Protein AF-A0A7S4PBL2-F1 (afdb_monomer_lite)

Structure (mmCIF, N/CA/C/O backbone):
data_AF-A0A7S4PBL2-F1
#
_entry.id   AF-A0A7S4PBL2-F1
#
loop_
_atom_site.group_PDB
_atom_site.id
_atom_site.type_symbol
_atom_site.label_atom_id
_atom_site.label_alt_id
_atom_site.label_comp_id
_atom_site.label_asym_id
_atom_site.label_entity_id
_atom_site.label_seq_id
_atom_site.pdbx_PDB_ins_code
_atom_site.Cartn_x
_atom_site.Cartn_y
_atom_site.Cartn_z
_atom_site.occupancy
_atom_site.B_iso_or_equiv
_atom_site.auth_seq_id
_atom_site.auth_comp_id
_atom_site.auth_asym_id
_atom_site.auth_atom_id
_atom_site.pdbx_PDB_model_num
ATOM 1 N N . MET A 1 1 ? -11.201 -4.103 19.635 1.00 91.50 1 MET A N 1
ATOM 2 C CA . MET A 1 1 ? -10.540 -4.250 18.323 1.00 91.50 1 MET A CA 1
ATOM 3 C C . MET A 1 1 ? -9.915 -2.928 17.928 1.00 91.50 1 MET A C 1
ATOM 5 O O . MET A 1 1 ? -10.561 -1.895 18.079 1.00 91.50 1 MET A O 1
ATOM 9 N N . HIS A 1 2 ? -8.677 -2.957 17.458 1.00 95.69 2 HIS A N 1
ATOM 10 C CA . HIS A 1 2 ? -7.890 -1.792 17.082 1.00 95.69 2 HIS A CA 1
ATOM 11 C C . HIS A 1 2 ? -7.686 -1.761 15.568 1.00 95.69 2 HIS A C 1
ATOM 13 O O . HIS A 1 2 ? -7.188 -2.716 14.976 1.00 95.69 2 HIS A O 1
ATOM 19 N N . VAL A 1 3 ? -8.065 -0.655 14.937 1.00 97.06 3 VAL A N 1
ATOM 20 C CA . VAL A 1 3 ? -8.020 -0.491 13.482 1.00 97.06 3 VAL A CA 1
ATOM 21 C C . VAL A 1 3 ? -7.148 0.709 13.149 1.00 97.06 3 VAL A C 1
ATOM 23 O O . VAL A 1 3 ? -7.382 1.796 13.673 1.00 97.06 3 VAL A O 1
ATOM 26 N N . LEU A 1 4 ? -6.161 0.535 12.274 1.00 98.06 4 LEU A N 1
ATOM 27 C CA . LEU A 1 4 ? -5.393 1.636 11.700 1.00 98.06 4 LEU A CA 1
ATOM 28 C C . LEU A 1 4 ? -5.892 1.922 10.283 1.00 98.06 4 LEU A C 1
ATOM 30 O O . LEU A 1 4 ? -5.800 1.072 9.398 1.00 98.06 4 LEU A O 1
ATOM 34 N N . VAL A 1 5 ? -6.400 3.134 10.069 1.00 98.06 5 VAL A N 1
ATOM 35 C CA . VAL A 1 5 ? -6.784 3.651 8.754 1.00 98.06 5 VAL A CA 1
ATOM 36 C C . VAL A 1 5 ? -5.668 4.557 8.236 1.00 98.06 5 VAL A C 1
ATOM 38 O O . VAL A 1 5 ? -5.323 5.569 8.843 1.00 98.06 5 VAL A O 1
ATOM 41 N N . ILE A 1 6 ? -5.090 4.180 7.105 1.00 96.88 6 ILE A N 1
ATOM 42 C CA . ILE A 1 6 ? -3.971 4.855 6.460 1.00 96.88 6 ILE A CA 1
ATOM 43 C C . ILE A 1 6 ? -4.517 5.694 5.303 1.00 96.88 6 ILE A C 1
ATOM 45 O O . ILE A 1 6 ? -5.118 5.181 4.358 1.00 96.88 6 ILE A O 1
ATOM 49 N N . ASP A 1 7 ? -4.301 6.998 5.394 1.00 95.81 7 ASP A N 1
ATOM 50 C CA . ASP A 1 7 ? -4.730 8.007 4.438 1.00 95.81 7 ASP A CA 1
ATOM 51 C C . ASP A 1 7 ? -3.672 8.210 3.349 1.00 95.81 7 ASP A C 1
ATOM 53 O O . ASP A 1 7 ? -2.632 8.843 3.559 1.00 95.81 7 ASP A O 1
ATOM 57 N N . GLY A 1 8 ? -3.959 7.668 2.170 1.00 94.12 8 GLY A N 1
ATOM 58 C CA . GLY A 1 8 ? -3.166 7.831 0.961 1.00 94.12 8 GLY A CA 1
ATOM 59 C C . GLY A 1 8 ? -3.753 8.820 -0.046 1.00 94.12 8 GLY A C 1
ATOM 60 O O . GLY A 1 8 ? -3.415 8.746 -1.228 1.00 94.12 8 GLY A O 1
ATOM 61 N N . PHE A 1 9 ? -4.666 9.703 0.369 1.00 94.12 9 PHE A N 1
ATOM 62 C CA . PHE A 1 9 ? -5.306 10.675 -0.520 1.00 94.12 9 PHE A CA 1
ATOM 63 C C . PHE A 1 9 ? -4.548 12.016 -0.554 1.00 94.12 9 PHE A C 1
ATOM 65 O O . PHE A 1 9 ? -3.874 12.384 0.408 1.00 94.12 9 PHE A O 1
ATOM 72 N N . GLY A 1 10 ? -4.670 12.794 -1.629 1.00 92.88 10 GLY A N 1
ATOM 73 C CA . GLY A 1 10 ? -4.129 14.163 -1.705 1.00 92.88 10 GLY A CA 1
ATOM 74 C C . GLY A 1 10 ? -4.840 15.173 -0.786 1.00 92.88 10 GLY A C 1
ATOM 75 O O . GLY A 1 10 ? -5.798 14.827 -0.092 1.00 92.88 10 GLY A O 1
ATOM 76 N N . ASP A 1 11 ? -4.408 16.436 -0.816 1.00 94.19 11 ASP A N 1
ATOM 77 C CA . ASP A 1 11 ? -4.963 17.515 0.029 1.00 94.19 11 ASP A CA 1
ATOM 78 C C . ASP A 1 11 ? -6.133 18.275 -0.616 1.00 94.19 11 ASP A C 1
ATOM 80 O O . ASP A 1 11 ? -6.733 19.151 0.003 1.00 94.19 11 ASP A O 1
ATOM 84 N N . SER A 1 12 ? -6.493 17.937 -1.860 1.00 96.50 12 SER A N 1
ATOM 85 C CA . SER A 1 12 ? -7.616 18.579 -2.547 1.00 96.50 12 SER A CA 1
ATOM 86 C C . SER A 1 12 ? -8.944 18.342 -1.804 1.00 96.50 12 SER A C 1
ATOM 88 O O . SER A 1 12 ? -9.116 17.283 -1.188 1.00 96.50 12 SER A O 1
ATOM 90 N N . PRO A 1 13 ? -9.933 19.256 -1.897 1.00 97.44 13 PRO A N 1
ATOM 91 C CA . PRO A 1 13 ? -11.245 19.054 -1.277 1.00 97.44 13 PRO A CA 1
ATOM 92 C C . PRO A 1 13 ? -11.912 17.734 -1.689 1.00 97.44 13 PRO A C 1
ATOM 94 O O . PRO A 1 13 ? -12.538 17.056 -0.872 1.00 97.44 13 PRO A O 1
ATOM 97 N N . GLU A 1 14 ? -11.737 17.329 -2.949 1.00 96.12 14 GLU A N 1
ATOM 98 C CA . GLU A 1 14 ? -12.236 16.050 -3.446 1.00 96.12 14 GLU A CA 1
ATOM 99 C C . GLU A 1 14 ? -11.532 14.863 -2.775 1.00 96.12 14 GLU A C 1
ATOM 101 O O . GLU A 1 14 ? -12.201 13.939 -2.307 1.00 96.12 14 GLU A O 1
ATOM 106 N N . SER A 1 15 ? -10.203 14.905 -2.683 1.00 95.06 15 SER A N 1
ATOM 107 C CA . SER A 1 15 ? -9.386 13.877 -2.034 1.00 95.06 15 SER A CA 1
ATOM 108 C C . SER A 1 15 ? -9.743 13.723 -0.552 1.00 95.06 15 SER A C 1
ATOM 110 O O . SER A 1 15 ? -9.948 12.605 -0.081 1.00 95.06 15 SER A O 1
ATOM 112 N N . ARG A 1 16 ? -9.917 14.835 0.176 1.00 96.94 16 ARG A N 1
ATOM 113 C CA . ARG A 1 16 ? -10.347 14.828 1.586 1.00 96.94 16 ARG A CA 1
ATOM 114 C C . ARG A 1 16 ? -11.743 14.231 1.759 1.00 96.94 16 ARG A C 1
ATOM 116 O O . ARG A 1 16 ? -11.952 13.405 2.646 1.00 96.94 16 ARG A O 1
ATOM 123 N N . ARG A 1 17 ? -12.687 14.569 0.871 1.00 97.75 17 ARG A N 1
ATOM 124 C CA . ARG A 1 17 ? -14.030 13.963 0.850 1.00 97.75 17 ARG A CA 1
ATOM 125 C C . ARG A 1 17 ? -13.964 12.453 0.614 1.00 97.75 17 ARG A C 1
ATOM 127 O O . ARG A 1 17 ? -14.666 11.696 1.282 1.00 97.75 17 ARG A O 1
ATOM 134 N N . ARG A 1 18 ? -13.132 11.999 -0.328 1.00 96.69 18 ARG A N 1
ATOM 135 C CA . ARG A 1 18 ? -12.954 10.567 -0.618 1.00 96.69 18 ARG A CA 1
ATOM 136 C C . ARG A 1 18 ? -12.338 9.819 0.562 1.00 96.69 18 ARG A C 1
ATOM 138 O O . ARG A 1 18 ? -12.840 8.749 0.896 1.00 96.69 18 ARG A O 1
ATOM 145 N N . PHE A 1 19 ? -11.345 10.405 1.232 1.00 97.19 19 PHE A N 1
ATOM 146 C CA . PHE A 1 19 ? -10.803 9.851 2.471 1.00 97.19 19 PHE A CA 1
ATOM 147 C C . PHE A 1 19 ? -11.887 9.707 3.546 1.00 97.19 19 PHE A C 1
ATOM 149 O O . PHE A 1 19 ? -12.038 8.630 4.117 1.00 97.19 19 PHE A O 1
ATOM 156 N N . GLN A 1 20 ? -12.703 10.742 3.771 1.00 98.06 20 GLN A N 1
ATOM 157 C CA . GLN A 1 20 ? -13.780 10.669 4.762 1.00 98.06 20 GLN A CA 1
ATOM 158 C C . GLN A 1 20 ? -14.805 9.576 4.426 1.00 98.06 20 GLN A C 1
ATOM 160 O O . GLN A 1 20 ? -15.257 8.855 5.315 1.00 98.06 20 GLN A O 1
ATOM 165 N N . ASN A 1 21 ? -15.147 9.409 3.146 1.00 97.56 21 ASN A N 1
ATOM 166 C CA . ASN A 1 21 ? -16.031 8.333 2.696 1.00 97.56 21 ASN A CA 1
ATOM 167 C C . ASN A 1 21 ? -15.428 6.947 2.958 1.00 97.56 21 ASN A C 1
ATOM 169 O O . ASN A 1 21 ? -16.133 6.052 3.429 1.00 97.56 21 ASN A O 1
ATOM 173 N N . PHE A 1 22 ? -14.135 6.772 2.676 1.00 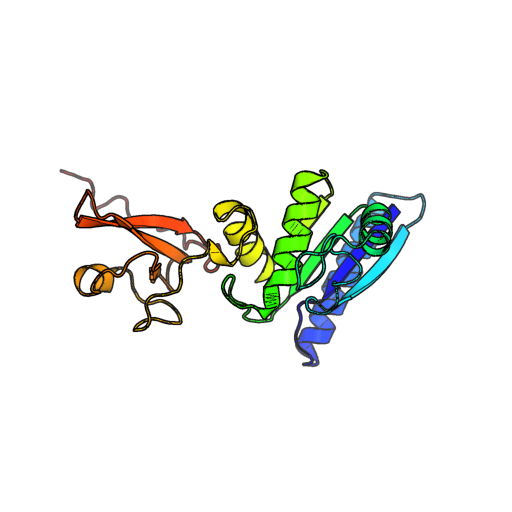97.56 22 PHE A N 1
ATOM 174 C CA . PHE A 1 22 ? -13.409 5.539 2.968 1.00 97.56 22 PHE A CA 1
ATOM 175 C C . PHE A 1 22 ? -13.395 5.248 4.473 1.00 97.56 22 PHE A C 1
ATOM 177 O O . PHE A 1 22 ? -13.855 4.187 4.893 1.00 97.56 22 PHE A O 1
ATOM 184 N N . TYR A 1 23 ? -12.977 6.220 5.285 1.00 97.94 23 TYR A N 1
ATOM 185 C CA . TYR A 1 23 ? -12.961 6.129 6.744 1.00 97.94 23 TYR A CA 1
ATOM 186 C C . TYR A 1 23 ? -14.335 5.733 7.304 1.00 97.94 23 TYR A C 1
ATOM 188 O O . TYR A 1 23 ? -14.456 4.737 8.016 1.00 97.94 23 TYR A O 1
ATOM 196 N N . ASN A 1 24 ? -15.398 6.439 6.906 1.00 97.75 24 ASN A N 1
ATOM 197 C CA . ASN A 1 24 ? -16.768 6.140 7.332 1.00 97.75 24 ASN A CA 1
ATOM 198 C C . ASN A 1 24 ? -17.224 4.736 6.906 1.00 97.75 24 ASN A C 1
ATOM 200 O O . ASN A 1 24 ? -17.955 4.077 7.644 1.00 97.75 24 ASN A O 1
ATOM 204 N N . SER A 1 25 ? -16.793 4.263 5.734 1.00 97.00 25 SER A N 1
ATOM 205 C CA . SER A 1 25 ? -17.113 2.915 5.253 1.00 97.00 25 SER A CA 1
ATOM 206 C C . SER A 1 25 ? -16.439 1.839 6.103 1.00 97.00 25 SER A C 1
ATOM 208 O O . SER A 1 25 ? -17.091 0.859 6.458 1.00 97.00 25 SER A O 1
ATOM 210 N N . VAL A 1 26 ? -15.173 2.045 6.487 1.00 96.06 26 VAL A N 1
ATOM 211 C CA . VAL A 1 26 ? -14.458 1.155 7.417 1.00 96.06 26 VAL A CA 1
ATOM 212 C C . VAL A 1 26 ? -15.173 1.117 8.767 1.00 96.06 26 VAL A C 1
ATOM 214 O O . VAL A 1 26 ? -15.465 0.033 9.269 1.00 96.06 26 VAL A O 1
ATOM 217 N N . LEU A 1 27 ? -15.527 2.280 9.331 1.00 95.19 27 LEU A N 1
ATOM 218 C CA . LEU A 1 27 ? -16.257 2.334 10.602 1.00 95.19 27 LEU A CA 1
ATOM 219 C C . LEU A 1 27 ? -17.574 1.563 10.532 1.00 95.19 27 LEU A C 1
ATOM 221 O O . LEU A 1 27 ? -17.822 0.710 11.381 1.00 95.19 27 LEU A O 1
ATOM 225 N N . LYS A 1 28 ? -18.370 1.823 9.489 1.00 94.94 28 LYS A N 1
ATOM 226 C CA . LYS A 1 28 ? -19.663 1.175 9.275 1.00 94.94 28 LYS A CA 1
ATOM 227 C C . LYS A 1 28 ? -19.525 -0.341 9.137 1.00 94.94 28 LYS A C 1
ATOM 229 O O . LYS A 1 28 ? -20.347 -1.069 9.681 1.00 94.94 28 LYS A O 1
ATOM 234 N N . ALA A 1 29 ? -18.500 -0.825 8.434 1.00 93.56 29 ALA A N 1
ATOM 235 C CA . ALA A 1 29 ? -18.256 -2.259 8.289 1.00 93.56 29 ALA A CA 1
ATOM 236 C C . ALA A 1 29 ? -18.012 -2.935 9.648 1.00 93.56 29 ALA A C 1
ATOM 238 O O . ALA A 1 29 ? -18.579 -3.997 9.916 1.00 93.56 29 ALA A O 1
ATOM 239 N N . PHE A 1 30 ? -17.233 -2.298 10.528 1.00 94.00 30 PHE A N 1
ATOM 240 C CA . PHE A 1 30 ? -17.020 -2.803 11.883 1.00 94.00 30 PHE A CA 1
ATOM 241 C C . PHE A 1 30 ? -18.248 -2.650 12.776 1.00 94.00 30 PHE A C 1
ATOM 243 O O . PHE A 1 30 ? -18.526 -3.566 13.532 1.00 94.00 30 PHE A O 1
ATOM 250 N N . ASP A 1 31 ? -19.021 -1.571 12.663 1.00 92.00 31 ASP A N 1
ATOM 251 C CA . ASP A 1 31 ? -20.265 -1.423 13.434 1.00 92.00 31 ASP A CA 1
ATOM 252 C C . ASP A 1 31 ? -21.300 -2.500 13.091 1.00 92.00 31 ASP A C 1
ATOM 254 O O . ASP A 1 31 ? -22.041 -2.952 13.960 1.00 92.00 31 ASP A O 1
ATOM 258 N N . LEU A 1 32 ? -21.323 -2.954 11.836 1.00 92.75 32 LEU A N 1
ATOM 259 C CA . LEU A 1 32 ? -22.187 -4.051 11.399 1.00 92.75 32 LEU A CA 1
ATOM 260 C C . LEU A 1 32 ? -21.675 -5.431 11.829 1.00 92.75 32 LEU A C 1
ATOM 262 O O . LEU A 1 32 ? -22.477 -6.335 12.045 1.00 92.75 32 LEU A O 1
ATOM 266 N N . SER A 1 33 ? -20.356 -5.605 11.918 1.00 90.75 33 SER A N 1
ATOM 267 C CA . SER A 1 33 ? -19.731 -6.924 12.103 1.00 90.75 33 SER A CA 1
ATOM 268 C C . SER A 1 33 ? -19.226 -7.172 13.529 1.00 90.75 33 SER A C 1
ATOM 270 O O . SER A 1 33 ? -18.935 -8.313 13.880 1.00 90.75 33 SER A O 1
ATOM 272 N N . TRP A 1 34 ? -19.077 -6.125 14.346 1.00 89.19 34 TRP A N 1
ATOM 273 C CA . TRP A 1 34 ? -18.407 -6.180 15.645 1.00 89.19 34 TRP A CA 1
ATOM 274 C C . TRP A 1 34 ? -19.062 -5.255 16.692 1.00 89.19 34 TRP A C 1
ATOM 276 O O . TRP A 1 34 ? -18.726 -4.071 16.778 1.00 89.19 34 TRP A O 1
ATOM 286 N N . PRO A 1 35 ? -19.948 -5.782 17.558 1.00 84.81 35 PRO A N 1
ATOM 287 C CA . PRO A 1 35 ? -20.686 -4.962 18.522 1.00 84.81 35 PRO A CA 1
ATOM 288 C C . PRO A 1 35 ? -19.875 -4.567 19.772 1.00 84.81 35 PRO A C 1
ATOM 290 O O . PRO A 1 35 ? -20.287 -3.683 20.517 1.00 84.81 35 PRO A O 1
ATOM 293 N N . TYR A 1 36 ? -18.713 -5.183 20.023 1.00 84.94 36 TYR A N 1
ATOM 294 C CA . TYR A 1 36 ? -17.957 -5.044 21.283 1.00 84.94 36 TYR A CA 1
ATOM 295 C C . TYR A 1 36 ? -17.010 -3.828 21.339 1.00 84.94 36 TYR A C 1
ATOM 297 O O . TYR A 1 36 ? -16.031 -3.830 22.085 1.00 84.94 36 TYR A O 1
ATOM 305 N N . GLY A 1 37 ? -17.279 -2.791 20.543 1.00 85.75 37 GLY A N 1
ATOM 306 C CA . GLY A 1 37 ? -16.481 -1.564 20.491 1.00 85.75 37 GLY A CA 1
ATOM 307 C C . GLY A 1 37 ? -15.187 -1.672 19.671 1.00 85.75 37 GLY A C 1
ATOM 308 O O . GLY A 1 37 ? -14.590 -2.742 19.497 1.00 85.75 37 GLY A O 1
ATOM 309 N N . LYS A 1 38 ? -14.743 -0.522 19.150 1.00 92.81 38 LYS A N 1
ATOM 310 C CA . LYS A 1 38 ? -13.552 -0.389 18.302 1.00 92.81 38 LYS A CA 1
ATOM 311 C C . LYS A 1 38 ? -12.764 0.878 18.627 1.00 92.81 38 LYS A C 1
ATOM 313 O O . LYS A 1 38 ? -13.352 1.932 18.851 1.00 92.81 38 LYS A O 1
ATOM 318 N N . SER A 1 39 ? -11.443 0.766 18.594 1.00 95.75 39 SER A N 1
ATOM 319 C CA . SER A 1 39 ? -10.506 1.885 18.671 1.00 95.75 39 SER A CA 1
ATOM 320 C C . SER A 1 39 ? -9.930 2.110 17.284 1.00 95.75 39 SER A C 1
ATOM 322 O O . SER A 1 39 ? -9.404 1.173 16.683 1.00 95.75 39 SER A O 1
ATOM 324 N N . VAL A 1 40 ? -10.042 3.328 16.763 1.00 96.25 40 VAL A N 1
ATOM 325 C CA . VAL A 1 40 ? -9.633 3.638 15.390 1.00 96.25 40 VAL A CA 1
ATOM 326 C C . VAL A 1 40 ? -8.561 4.710 15.406 1.00 96.25 40 VAL A C 1
ATOM 328 O O . VAL A 1 40 ? -8.739 5.779 15.985 1.00 96.25 40 VAL A O 1
ATOM 331 N N . TYR A 1 41 ? -7.446 4.405 14.761 1.00 97.19 41 TYR A N 1
ATOM 332 C CA . TYR A 1 41 ? -6.309 5.292 14.585 1.00 97.19 41 TYR A CA 1
ATOM 333 C C . TYR A 1 41 ? -6.244 5.718 13.127 1.00 97.19 41 TYR A C 1
ATOM 335 O O . TYR A 1 41 ? -6.596 4.949 12.233 1.00 97.19 41 TYR A O 1
ATOM 343 N N . THR A 1 42 ? -5.781 6.938 12.881 1.00 97.50 42 THR A N 1
ATOM 344 C CA . THR A 1 42 ? -5.541 7.440 11.527 1.00 97.50 42 THR A CA 1
ATOM 345 C C . THR A 1 42 ? -4.097 7.900 11.397 1.00 97.50 42 THR A C 1
ATOM 347 O O . THR A 1 42 ? -3.557 8.523 12.318 1.00 97.50 42 THR A O 1
ATOM 350 N N . ARG A 1 43 ? -3.477 7.594 10.256 1.00 96.94 43 ARG A N 1
ATOM 351 C CA . ARG A 1 43 ? -2.143 8.071 9.869 1.00 96.94 43 ARG A CA 1
ATOM 352 C C . ARG A 1 43 ? -2.095 8.398 8.389 1.00 96.94 43 ARG A C 1
ATOM 354 O O . ARG A 1 43 ? -2.835 7.815 7.605 1.00 96.94 43 ARG A O 1
ATOM 361 N N . ARG A 1 44 ? -1.193 9.294 7.999 1.00 95.00 44 ARG A N 1
ATOM 362 C CA . ARG A 1 44 ? -0.837 9.487 6.590 1.00 95.00 44 ARG A CA 1
ATOM 363 C C . ARG A 1 44 ? 0.040 8.330 6.123 1.00 95.00 44 ARG A C 1
ATOM 365 O O . ARG A 1 44 ? 0.799 7.779 6.911 1.00 95.00 44 ARG A O 1
ATOM 372 N N . TYR A 1 45 ? -0.037 7.971 4.844 1.00 92.00 45 TYR A N 1
ATOM 373 C CA . TYR A 1 45 ? 0.755 6.867 4.277 1.00 92.00 45 TYR A CA 1
ATOM 374 C C . TYR A 1 45 ? 2.280 7.033 4.444 1.00 92.00 45 TYR A C 1
ATOM 376 O O . TYR A 1 45 ? 3.010 6.043 4.487 1.00 92.00 45 TYR A O 1
ATOM 384 N N . ASP A 1 46 ? 2.761 8.272 4.544 1.00 89.81 46 ASP A N 1
ATOM 385 C CA . ASP A 1 46 ? 4.161 8.636 4.755 1.00 89.81 46 ASP A CA 1
ATOM 386 C C . ASP A 1 46 ? 4.522 8.846 6.236 1.00 89.81 46 ASP A C 1
ATOM 388 O O . ASP A 1 46 ? 5.703 9.015 6.551 1.00 89.81 46 ASP A O 1
ATOM 392 N N . ASP A 1 47 ? 3.558 8.731 7.151 1.00 93.69 47 ASP A N 1
ATOM 393 C CA . ASP A 1 47 ? 3.707 8.913 8.599 1.00 93.69 47 ASP A CA 1
ATOM 394 C C . ASP A 1 47 ? 3.211 7.690 9.391 1.00 93.69 47 ASP A C 1
ATOM 396 O O . ASP A 1 47 ? 2.347 7.767 10.254 1.00 93.69 47 ASP A O 1
ATOM 400 N N . ILE A 1 48 ? 3.741 6.517 9.048 1.00 93.75 48 ILE A N 1
ATOM 401 C CA . ILE A 1 48 ? 3.476 5.237 9.740 1.00 93.75 48 ILE A CA 1
ATOM 402 C C . ILE A 1 48 ? 4.755 4.625 10.326 1.00 93.75 48 ILE A C 1
ATOM 404 O O . ILE A 1 48 ? 4.837 3.421 10.551 1.00 93.75 48 ILE A O 1
ATOM 408 N N . GLY A 1 49 ? 5.799 5.442 10.503 1.00 91.50 49 GLY A N 1
ATOM 409 C CA . GLY A 1 49 ? 7.108 4.969 10.965 1.00 91.50 49 GLY A CA 1
ATOM 410 C C . GLY A 1 49 ? 7.070 4.386 12.379 1.00 91.50 49 GLY A C 1
ATOM 411 O O . GLY A 1 49 ? 7.833 3.477 12.676 1.00 91.50 49 GLY A O 1
ATOM 412 N N . ASP A 1 50 ? 6.135 4.856 13.203 1.00 93.06 50 ASP A N 1
ATOM 413 C CA . ASP A 1 50 ? 5.853 4.392 14.564 1.00 93.06 50 ASP A CA 1
ATOM 414 C C . ASP A 1 50 ? 5.265 2.971 14.632 1.00 93.06 50 ASP A C 1
ATOM 416 O O . ASP A 1 50 ? 5.116 2.436 15.727 1.00 93.06 50 ASP A O 1
ATOM 420 N N . TYR A 1 51 ? 4.967 2.343 13.490 1.00 94.62 51 TYR A N 1
ATOM 421 C CA . TYR A 1 51 ? 4.489 0.959 13.392 1.00 94.62 51 TYR A CA 1
ATOM 422 C C . TYR A 1 51 ? 5.490 0.016 12.706 1.00 94.62 51 TYR A C 1
ATOM 424 O O . TYR A 1 51 ? 5.174 -1.156 12.503 1.00 94.62 51 TYR A O 1
ATOM 432 N N . LEU A 1 52 ? 6.672 0.502 12.308 1.00 92.69 52 LEU A N 1
ATOM 433 C CA . LEU A 1 52 ? 7.669 -0.299 11.592 1.00 92.69 52 LEU A CA 1
ATOM 434 C C . LEU A 1 52 ? 8.691 -0.896 12.558 1.00 92.69 52 LEU A C 1
ATOM 436 O O . LEU A 1 52 ? 9.265 -0.194 13.382 1.00 92.69 52 LEU A O 1
ATOM 440 N N . ASN A 1 53 ? 8.965 -2.193 12.422 1.00 89.19 53 ASN A N 1
ATOM 441 C CA . ASN A 1 53 ? 9.871 -2.931 13.306 1.00 89.19 53 ASN A CA 1
ATOM 442 C C . ASN A 1 53 ? 11.325 -2.448 13.257 1.00 89.19 53 ASN A C 1
ATOM 444 O O . ASN A 1 53 ? 12.077 -2.746 14.176 1.00 89.19 53 ASN A O 1
ATOM 448 N N . GLU A 1 54 ? 11.727 -1.735 12.209 1.00 87.88 54 GLU A N 1
ATOM 449 C CA . GLU A 1 54 ? 13.089 -1.254 11.999 1.00 87.88 54 GLU A CA 1
ATOM 450 C C . GLU A 1 54 ? 13.078 0.216 11.560 1.00 87.88 54 GLU A C 1
ATOM 452 O O . GLU A 1 54 ? 12.184 0.669 10.838 1.00 87.88 54 GLU A O 1
ATOM 457 N N . ASN A 1 55 ? 14.109 0.969 11.929 1.00 82.19 55 ASN A N 1
ATOM 458 C CA . ASN A 1 55 ? 14.292 2.337 11.454 1.00 82.19 55 ASN A CA 1
ATOM 459 C C . ASN A 1 55 ? 14.881 2.371 10.023 1.00 82.19 55 ASN A C 1
ATOM 461 O O . ASN A 1 55 ? 14.950 1.352 9.337 1.00 82.19 55 ASN A O 1
ATOM 465 N N . LYS A 1 56 ? 15.265 3.555 9.526 1.00 74.88 56 LYS A N 1
ATOM 466 C CA . LYS A 1 56 ? 15.886 3.689 8.191 1.00 74.88 56 LYS A CA 1
ATOM 467 C C . LYS A 1 56 ? 17.289 3.076 8.103 1.00 74.88 56 LYS A C 1
ATOM 469 O O . LYS A 1 56 ? 17.719 2.742 7.007 1.00 74.88 56 LYS A O 1
ATOM 474 N N . ASP A 1 57 ? 17.962 2.921 9.237 1.00 82.31 57 ASP A N 1
ATOM 475 C CA . ASP A 1 57 ? 19.316 2.371 9.343 1.00 82.31 57 ASP A CA 1
ATOM 476 C C . ASP A 1 57 ? 19.306 0.857 9.646 1.00 82.31 57 ASP A C 1
ATOM 478 O O . ASP A 1 57 ? 20.357 0.259 9.854 1.00 82.31 57 ASP A O 1
ATOM 482 N N . GLY A 1 58 ? 18.122 0.229 9.692 1.00 80.88 58 GLY A N 1
ATOM 483 C CA . GLY A 1 58 ? 17.955 -1.201 9.969 1.00 80.88 58 GLY A CA 1
ATOM 484 C C . GLY A 1 58 ? 17.984 -1.583 11.454 1.00 80.88 58 GLY A C 1
ATOM 485 O O . GLY A 1 58 ? 17.991 -2.769 11.778 1.00 80.88 58 GLY A O 1
ATOM 486 N N . PHE A 1 59 ? 17.984 -0.619 12.381 1.00 86.44 59 PHE A N 1
ATOM 487 C CA . PHE A 1 59 ? 17.903 -0.916 13.814 1.00 86.44 59 PHE A CA 1
ATOM 488 C C . PHE A 1 59 ? 16.473 -1.235 14.235 1.00 86.44 59 PHE A C 1
ATOM 490 O O . PHE A 1 59 ? 15.550 -0.465 13.959 1.00 86.44 59 PHE A O 1
ATOM 497 N N . VAL A 1 60 ? 16.311 -2.337 14.970 1.00 90.38 60 VAL A N 1
ATOM 498 C CA . VAL A 1 60 ? 15.021 -2.786 15.501 1.00 90.38 60 VAL A CA 1
ATOM 499 C C . VAL A 1 60 ? 14.461 -1.785 16.520 1.00 90.38 60 VAL A C 1
ATOM 501 O O . VAL A 1 60 ? 15.156 -1.369 17.446 1.00 90.38 60 VAL A O 1
ATOM 504 N N . GLN A 1 61 ? 13.183 -1.432 16.380 1.00 90.19 61 GLN A N 1
ATOM 505 C CA . GLN A 1 61 ? 12.459 -0.512 17.256 1.00 90.19 61 GLN A CA 1
ATOM 506 C C . GLN A 1 61 ? 11.418 -1.253 18.106 1.00 90.19 61 GLN A C 1
ATOM 508 O O . GLN A 1 61 ? 10.316 -1.561 17.652 1.00 90.19 61 GLN A O 1
ATOM 513 N N . VAL A 1 62 ? 11.747 -1.501 19.378 1.00 90.06 62 VAL A N 1
ATOM 514 C CA . VAL A 1 62 ? 10.878 -2.245 20.313 1.00 90.06 62 VAL A CA 1
ATOM 515 C C . VAL A 1 62 ? 9.524 -1.560 20.515 1.00 90.06 62 VAL A C 1
ATOM 517 O O . VAL A 1 62 ? 8.488 -2.226 20.528 1.00 90.06 62 VAL A O 1
ATOM 520 N N . ASP A 1 63 ? 9.503 -0.234 20.644 1.00 91.75 63 ASP A N 1
ATOM 521 C CA . ASP A 1 63 ? 8.250 0.496 20.849 1.00 91.75 63 ASP A CA 1
ATOM 522 C C . ASP A 1 63 ? 7.347 0.459 19.615 1.00 91.75 63 ASP A C 1
ATOM 524 O O . ASP A 1 63 ? 6.132 0.330 19.760 1.00 91.75 63 ASP A O 1
ATOM 528 N N . ALA A 1 64 ? 7.923 0.478 18.412 1.00 91.88 64 ALA A N 1
ATOM 529 C CA . ALA A 1 64 ? 7.156 0.366 17.178 1.00 91.88 64 ALA A CA 1
ATOM 530 C C . ALA A 1 64 ? 6.535 -1.028 17.013 1.00 91.88 64 ALA A C 1
ATOM 532 O O . ALA A 1 64 ? 5.371 -1.141 16.630 1.00 91.88 64 ALA A O 1
ATOM 533 N N . ILE A 1 65 ? 7.254 -2.087 17.409 1.00 92.81 65 ILE A N 1
ATOM 534 C CA . ILE A 1 65 ? 6.699 -3.450 17.478 1.00 92.81 65 ILE A CA 1
ATOM 535 C C . ILE A 1 65 ? 5.502 -3.485 18.435 1.00 92.81 65 ILE A C 1
ATOM 537 O O . ILE A 1 65 ? 4.446 -3.996 18.079 1.00 92.81 65 ILE A O 1
ATOM 541 N N . ARG A 1 66 ? 5.609 -2.862 19.616 1.00 93.75 66 ARG A N 1
ATOM 542 C CA . ARG A 1 66 ? 4.488 -2.785 20.570 1.00 93.75 66 ARG A CA 1
ATOM 543 C C . ARG A 1 66 ? 3.287 -2.019 20.013 1.00 93.75 66 ARG A C 1
ATOM 545 O O . ARG A 1 66 ? 2.155 -2.360 20.344 1.00 93.75 66 ARG A O 1
ATOM 552 N N . GLN A 1 67 ? 3.501 -0.964 19.224 1.00 94.50 67 GLN A N 1
ATOM 553 C CA . GLN A 1 67 ? 2.403 -0.234 18.578 1.00 94.50 67 GLN A CA 1
ATOM 554 C C . GLN A 1 67 ? 1.758 -1.061 17.469 1.00 94.50 67 GLN A C 1
ATOM 556 O O . GLN A 1 67 ? 0.532 -1.125 17.392 1.00 94.50 67 GLN A O 1
ATOM 561 N N . PHE A 1 68 ? 2.570 -1.732 16.652 1.00 96.56 68 PHE A N 1
ATOM 562 C CA . PHE A 1 68 ? 2.100 -2.665 15.637 1.00 96.56 68 PHE A CA 1
ATOM 563 C C . PHE A 1 68 ? 1.278 -3.798 16.257 1.00 96.56 68 PHE A C 1
ATOM 565 O O . PHE A 1 68 ? 0.179 -4.085 15.785 1.00 96.56 68 PHE A O 1
ATOM 572 N N . ASP A 1 69 ? 1.755 -4.398 17.350 1.00 95.56 69 ASP A N 1
ATOM 573 C CA . ASP A 1 69 ? 1.098 -5.510 18.039 1.00 95.56 69 ASP A CA 1
ATOM 574 C C . ASP A 1 69 ? -0.295 -5.153 18.554 1.00 95.56 69 ASP A C 1
ATOM 576 O O . ASP A 1 69 ? -1.192 -5.991 18.486 1.00 95.56 69 ASP A O 1
ATOM 580 N N . LYS A 1 70 ? -0.514 -3.897 18.957 1.00 96.00 70 LYS A N 1
ATOM 581 C CA . LYS A 1 70 ? -1.828 -3.407 19.396 1.00 96.00 70 LYS A CA 1
ATOM 582 C C . LYS A 1 70 ? -2.865 -3.318 18.282 1.00 96.00 70 LYS A C 1
ATOM 584 O O . LYS A 1 70 ? -4.043 -3.294 18.604 1.00 96.00 70 LYS A O 1
ATOM 589 N N . VAL A 1 71 ? -2.465 -3.191 17.016 1.00 97.31 71 VAL A N 1
ATOM 590 C CA . VAL A 1 71 ? -3.391 -2.994 15.887 1.00 97.31 71 VAL A CA 1
ATOM 591 C C . VAL A 1 71 ? -3.800 -4.340 15.300 1.00 97.31 71 VAL A C 1
ATOM 593 O O . VAL A 1 71 ? -2.945 -5.129 14.921 1.00 97.31 71 VAL A O 1
ATOM 596 N N . ASP A 1 72 ? -5.096 -4.598 15.17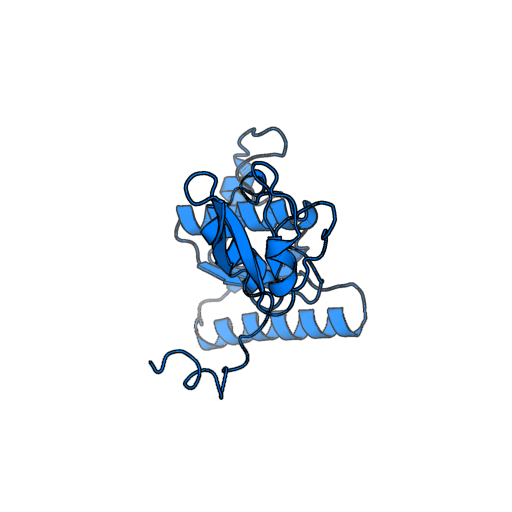0 1.00 95.06 72 ASP A N 1
ATOM 597 C CA . ASP A 1 72 ? -5.624 -5.858 14.631 1.00 95.06 72 ASP A CA 1
ATOM 598 C C . ASP A 1 72 ? -5.789 -5.800 13.102 1.00 95.06 72 ASP A C 1
ATOM 600 O O . ASP A 1 72 ? -5.485 -6.759 12.389 1.00 95.06 72 ASP A O 1
ATOM 604 N N . PHE A 1 73 ? -6.261 -4.655 12.593 1.00 96.75 73 PHE A N 1
ATOM 605 C CA . PHE A 1 73 ? -6.566 -4.453 11.178 1.00 96.75 73 PHE A CA 1
ATOM 606 C C . PHE A 1 73 ? -5.931 -3.181 10.628 1.00 96.75 73 PHE A C 1
ATOM 608 O O . PHE A 1 73 ? -6.024 -2.111 11.230 1.00 96.75 73 PHE A O 1
ATOM 615 N N . PHE A 1 74 ? -5.381 -3.290 9.425 1.00 97.44 74 PHE A N 1
ATOM 616 C CA . PHE A 1 74 ? -4.798 -2.187 8.675 1.00 97.44 74 PHE A CA 1
ATOM 617 C C . PHE A 1 74 ? -5.603 -1.959 7.399 1.00 97.44 74 PHE A C 1
ATOM 619 O O . PHE A 1 74 ? -5.814 -2.888 6.623 1.00 97.44 74 PHE A O 1
ATOM 626 N N . PHE A 1 75 ? -6.045 -0.727 7.169 1.00 97.62 75 PHE A N 1
ATOM 627 C CA . PHE A 1 75 ? -6.817 -0.335 5.992 1.00 97.62 75 PHE A CA 1
ATOM 628 C C . PHE A 1 75 ? -6.120 0.817 5.285 1.00 97.62 75 PHE A C 1
ATOM 630 O O . PHE A 1 75 ? -5.880 1.845 5.905 1.00 97.62 75 PHE A O 1
ATOM 637 N N . VAL A 1 76 ? -5.837 0.683 3.990 1.00 95.81 76 VAL A N 1
ATOM 638 C CA . VAL A 1 76 ? -5.243 1.753 3.181 1.00 95.81 76 VAL A CA 1
ATOM 639 C C . VAL A 1 76 ? -6.019 1.977 1.882 1.00 95.81 76 VAL A C 1
ATOM 641 O O . VAL A 1 76 ? -6.376 1.042 1.160 1.00 95.81 76 VAL A O 1
ATOM 644 N N . ASP A 1 77 ? -6.267 3.243 1.571 1.00 95.00 77 ASP A N 1
ATOM 645 C CA . ASP A 1 77 ? -6.796 3.691 0.283 1.00 95.00 77 ASP A CA 1
ATOM 646 C C . ASP A 1 77 ? -6.169 5.042 -0.079 1.00 95.00 77 ASP A C 1
ATOM 648 O O . ASP A 1 77 ? -5.627 5.750 0.774 1.00 95.00 77 ASP A O 1
ATOM 652 N N . GLY A 1 78 ? -6.216 5.391 -1.359 1.00 91.31 78 GLY A N 1
ATOM 653 C CA . GLY A 1 78 ? -5.660 6.633 -1.852 1.00 91.31 78 GLY A CA 1
ATOM 654 C C . GLY A 1 78 ? -5.883 6.879 -3.334 1.00 91.31 78 GLY A C 1
ATOM 655 O O . GLY A 1 78 ? -6.039 5.962 -4.143 1.00 91.31 78 GLY A O 1
ATOM 656 N N . ASP A 1 79 ? -5.858 8.159 -3.690 1.00 85.56 79 ASP A N 1
ATOM 657 C CA . ASP A 1 79 ? -5.945 8.657 -5.063 1.00 85.56 79 ASP A CA 1
ATOM 658 C C . ASP A 1 79 ? -4.611 9.179 -5.606 1.00 85.56 79 ASP A C 1
ATOM 660 O O . ASP A 1 79 ? -4.520 9.541 -6.783 1.00 85.56 79 ASP A O 1
ATOM 664 N N . LEU A 1 80 ? -3.567 9.177 -4.775 1.00 81.12 80 LEU A N 1
ATOM 665 C CA . LEU A 1 80 ? -2.228 9.524 -5.206 1.00 81.12 80 LEU A CA 1
ATOM 666 C C . LEU A 1 80 ? -1.759 8.524 -6.268 1.00 81.12 80 LEU A C 1
ATOM 668 O O . LEU A 1 80 ? -1.843 7.307 -6.097 1.00 81.12 80 LEU A O 1
ATOM 672 N N . GLN A 1 81 ? -1.214 9.050 -7.365 1.00 76.38 81 GLN A N 1
ATOM 673 C CA . GLN A 1 81 ? -0.576 8.272 -8.432 1.00 76.38 81 GLN A CA 1
ATOM 674 C C . GLN A 1 81 ? 0.800 7.767 -7.976 1.00 76.38 81 GLN A C 1
ATOM 676 O O . GLN A 1 81 ? 1.826 8.036 -8.598 1.00 76.38 81 GLN A O 1
ATOM 681 N N . LEU A 1 82 ? 0.830 7.064 -6.846 1.00 76.81 82 LEU A N 1
ATOM 682 C CA . LEU A 1 82 ? 2.036 6.466 -6.303 1.00 76.81 82 LEU A CA 1
ATOM 683 C C . LEU A 1 82 ? 2.407 5.263 -7.154 1.00 76.81 82 LEU A C 1
ATOM 685 O O . LEU A 1 82 ? 1.560 4.441 -7.516 1.00 76.81 82 LEU A O 1
ATOM 689 N N . ARG A 1 83 ? 3.691 5.167 -7.485 1.00 77.94 83 ARG A N 1
ATOM 690 C CA . ARG A 1 83 ? 4.215 3.988 -8.158 1.00 77.94 83 ARG A CA 1
ATOM 691 C C . ARG A 1 83 ? 4.873 3.060 -7.143 1.00 77.94 83 ARG A C 1
ATOM 693 O O . ARG A 1 83 ? 5.534 3.557 -6.227 1.00 77.94 83 ARG A O 1
ATOM 700 N N . PRO A 1 84 ? 4.764 1.737 -7.336 1.00 74.50 84 PRO A N 1
ATOM 701 C CA . PRO A 1 84 ? 5.393 0.743 -6.471 1.00 74.50 84 PRO A CA 1
ATOM 702 C C . PRO A 1 84 ? 6.899 0.947 -6.252 1.00 74.50 84 PRO A C 1
ATOM 704 O O . PRO A 1 84 ? 7.403 0.629 -5.188 1.00 74.50 84 PRO A O 1
ATOM 707 N N . TRP A 1 85 ? 7.610 1.506 -7.236 1.00 74.69 85 TRP A N 1
ATOM 708 C CA . TRP A 1 85 ? 9.056 1.768 -7.178 1.00 74.69 85 TRP A CA 1
ATOM 709 C C . TRP A 1 85 ? 9.430 3.128 -6.564 1.00 74.69 85 TRP A C 1
ATOM 711 O O . TRP A 1 85 ? 10.601 3.502 -6.566 1.00 74.69 85 TRP A O 1
ATOM 721 N N . THR A 1 86 ? 8.467 3.914 -6.072 1.00 77.88 86 THR A N 1
ATOM 722 C CA . THR A 1 86 ? 8.783 5.197 -5.423 1.00 77.88 86 THR A CA 1
ATOM 723 C C . THR A 1 86 ? 9.163 4.995 -3.962 1.00 77.88 86 THR A C 1
ATOM 725 O O . THR A 1 86 ? 8.485 4.286 -3.228 1.00 77.88 86 THR A O 1
ATOM 728 N N . GLN A 1 87 ? 10.185 5.709 -3.486 1.00 78.12 87 GLN A N 1
ATOM 729 C CA . GLN A 1 87 ? 10.566 5.680 -2.064 1.00 78.12 87 GLN A CA 1
ATOM 730 C C . GLN A 1 87 ? 9.438 6.144 -1.127 1.00 78.12 87 GLN A C 1
ATOM 732 O O . GLN A 1 87 ? 9.411 5.783 0.045 1.00 78.12 87 GLN A O 1
ATOM 737 N N . LYS A 1 88 ? 8.473 6.917 -1.642 1.00 81.88 88 LYS A N 1
ATOM 738 C CA . LYS A 1 88 ? 7.318 7.408 -0.879 1.00 81.88 88 LYS A CA 1
ATOM 739 C C . LYS A 1 88 ? 6.445 6.284 -0.309 1.00 81.88 88 LYS A C 1
ATOM 741 O O . LYS A 1 88 ? 5.772 6.508 0.687 1.00 81.88 88 LYS A O 1
ATOM 746 N N . VAL A 1 89 ? 6.446 5.099 -0.925 1.00 83.31 89 VAL A N 1
ATOM 747 C CA . VAL A 1 89 ? 5.616 3.962 -0.490 1.00 83.31 89 VAL A CA 1
ATOM 748 C C . VAL A 1 89 ? 6.384 2.901 0.292 1.00 83.31 89 VAL A C 1
ATOM 750 O O . VAL A 1 89 ? 5.761 1.957 0.767 1.00 83.31 89 VAL A O 1
ATOM 753 N N . ASP A 1 90 ? 7.695 3.066 0.495 1.00 84.31 90 ASP A N 1
ATOM 754 C CA . ASP A 1 90 ? 8.555 2.095 1.191 1.00 84.31 90 ASP A CA 1
ATOM 755 C C . ASP A 1 90 ? 8.003 1.695 2.569 1.00 84.31 90 ASP A C 1
ATOM 757 O O . ASP A 1 90 ? 7.851 0.516 2.885 1.00 84.31 90 ASP A O 1
ATOM 761 N N . LYS A 1 91 ? 7.569 2.684 3.358 1.00 88.44 91 LYS A N 1
ATOM 762 C CA . LYS A 1 91 ? 6.969 2.434 4.674 1.00 88.44 91 LYS A CA 1
ATOM 763 C C . LYS A 1 91 ? 5.745 1.512 4.596 1.00 88.44 91 LYS A C 1
ATOM 765 O O . LYS A 1 91 ? 5.568 0.651 5.452 1.00 88.44 91 LYS A O 1
ATOM 770 N N . VAL A 1 92 ? 4.917 1.659 3.560 1.00 89.81 92 VAL A N 1
ATOM 771 C CA . VAL A 1 92 ? 3.716 0.833 3.367 1.00 89.81 92 VAL A CA 1
ATOM 772 C C . VAL A 1 92 ? 4.085 -0.586 2.929 1.00 89.81 92 VAL A C 1
ATOM 774 O O . VAL A 1 92 ? 3.457 -1.536 3.391 1.00 89.81 92 VAL A O 1
ATOM 777 N N . PHE A 1 93 ? 5.124 -0.754 2.101 1.00 87.75 93 PHE A N 1
ATOM 778 C CA . PHE A 1 93 ? 5.657 -2.076 1.740 1.00 87.75 93 PHE A CA 1
ATOM 779 C C . PHE A 1 93 ? 6.116 -2.847 2.975 1.00 87.75 93 PHE A C 1
ATOM 781 O O . PHE A 1 93 ? 5.725 -3.999 3.171 1.00 87.75 93 PHE A O 1
ATOM 788 N N . ARG A 1 94 ? 6.907 -2.186 3.822 1.00 87.88 94 ARG A N 1
ATOM 789 C CA . ARG A 1 94 ? 7.450 -2.771 5.049 1.00 87.88 94 ARG A CA 1
ATOM 790 C C . ARG A 1 94 ? 6.339 -3.131 6.029 1.00 87.88 94 ARG A C 1
ATOM 792 O O . ARG A 1 94 ? 6.314 -4.251 6.531 1.00 87.88 94 ARG A O 1
ATOM 799 N N . LEU A 1 95 ? 5.361 -2.242 6.214 1.00 91.56 95 LEU A N 1
ATOM 800 C CA . LEU A 1 95 ? 4.190 -2.525 7.044 1.00 91.56 95 LEU A CA 1
ATOM 801 C C . LEU A 1 95 ? 3.394 -3.731 6.523 1.00 91.56 95 LEU A C 1
ATOM 803 O O . LEU A 1 95 ? 3.041 -4.620 7.292 1.00 91.56 95 LEU A O 1
ATOM 807 N N . MET A 1 96 ? 3.139 -3.800 5.215 1.00 90.00 96 MET A N 1
ATOM 808 C CA . MET A 1 96 ? 2.436 -4.930 4.604 1.00 90.00 96 MET A CA 1
ATOM 809 C C . MET A 1 96 ? 3.212 -6.243 4.783 1.00 90.00 96 MET A C 1
ATOM 811 O O . MET A 1 96 ? 2.611 -7.276 5.076 1.00 90.00 96 MET A O 1
ATOM 815 N N . GLN A 1 97 ? 4.540 -6.214 4.639 1.00 87.31 97 GLN A N 1
ATOM 816 C CA . GLN A 1 97 ? 5.387 -7.377 4.895 1.00 87.31 97 GLN A CA 1
ATOM 817 C C . GLN A 1 97 ? 5.276 -7.836 6.353 1.00 87.31 97 GLN A C 1
ATOM 819 O O . GLN A 1 97 ? 5.093 -9.030 6.588 1.00 87.31 97 GLN A O 1
ATOM 824 N N . MET A 1 98 ? 5.314 -6.908 7.314 1.00 90.81 98 MET A N 1
ATOM 825 C CA . MET A 1 98 ? 5.096 -7.222 8.728 1.00 90.81 98 MET A CA 1
ATOM 826 C C . MET A 1 98 ? 3.719 -7.855 8.951 1.00 90.81 98 MET A C 1
ATOM 828 O O . MET A 1 98 ? 3.626 -8.887 9.615 1.00 90.81 98 MET A O 1
ATOM 832 N N . CYS A 1 99 ? 2.653 -7.310 8.351 1.00 92.69 99 CYS A N 1
ATOM 833 C CA . CYS A 1 99 ? 1.314 -7.901 8.425 1.00 92.69 99 CYS A CA 1
ATOM 834 C C . CYS A 1 99 ? 1.277 -9.325 7.859 1.00 92.69 99 CYS A C 1
ATOM 836 O O . CYS A 1 99 ? 0.734 -10.221 8.500 1.00 92.69 99 CYS A O 1
ATOM 838 N N . ALA A 1 100 ? 1.899 -9.561 6.701 1.00 88.81 100 ALA A N 1
ATOM 839 C CA . ALA A 1 100 ? 1.959 -10.884 6.085 1.00 88.81 100 ALA A CA 1
ATOM 840 C C . ALA A 1 100 ? 2.737 -11.899 6.941 1.00 88.81 100 ALA A C 1
ATOM 842 O O . ALA A 1 100 ? 2.313 -13.045 7.067 1.00 88.81 100 ALA A O 1
ATOM 843 N N . GLN A 1 101 ? 3.849 -11.483 7.555 1.00 88.94 101 GLN A N 1
ATOM 844 C CA . GLN A 1 101 ? 4.668 -12.333 8.429 1.00 88.94 101 GLN A CA 1
ATOM 845 C C . GLN A 1 101 ? 3.970 -12.677 9.751 1.00 88.94 101 GLN A C 1
ATOM 847 O O . GLN A 1 101 ? 4.164 -13.766 10.283 1.00 88.94 101 GLN A O 1
ATOM 852 N N . THR A 1 102 ? 3.163 -11.756 10.276 1.00 92.62 102 THR A N 1
ATOM 853 C CA . THR A 1 102 ? 2.479 -11.894 11.575 1.00 92.62 102 THR A CA 1
ATOM 854 C C . THR A 1 102 ? 1.032 -12.372 11.455 1.00 92.62 102 THR A C 1
ATOM 856 O O . THR A 1 102 ? 0.370 -12.587 12.466 1.00 92.62 102 THR A O 1
ATOM 859 N N . GLY A 1 103 ? 0.526 -12.548 10.231 1.00 92.56 103 GLY A N 1
ATOM 860 C CA . GLY A 1 103 ? -0.853 -12.963 9.975 1.00 92.56 103 GLY A CA 1
ATOM 861 C C . GLY A 1 103 ? -1.901 -11.879 10.255 1.00 92.56 103 GLY A C 1
ATOM 862 O O . GLY A 1 103 ? -3.082 -12.199 10.386 1.00 92.56 103 GLY A O 1
ATOM 863 N N . LYS A 1 104 ? -1.502 -10.604 10.349 1.00 94.31 104 LYS A N 1
ATOM 864 C CA . LYS A 1 104 ? -2.434 -9.490 10.567 1.00 94.31 104 LYS A CA 1
ATOM 865 C C . LYS A 1 104 ? -3.154 -9.086 9.286 1.00 94.31 104 LYS A C 1
ATOM 867 O O . LYS A 1 104 ? -2.597 -9.135 8.189 1.00 94.31 104 LYS A O 1
ATOM 872 N N . CYS A 1 105 ? -4.404 -8.650 9.428 1.00 94.38 105 CYS A N 1
ATOM 873 C CA . CYS A 1 105 ? -5.232 -8.292 8.284 1.00 94.38 105 CYS A CA 1
ATOM 874 C C . CYS A 1 105 ? -4.790 -6.948 7.688 1.00 94.38 105 CYS A C 1
ATOM 876 O O . CYS A 1 105 ? -4.771 -5.928 8.380 1.00 94.38 105 CYS A O 1
ATOM 878 N N . PHE A 1 106 ? -4.474 -6.949 6.393 1.00 94.75 106 PHE A N 1
ATOM 879 C CA . PHE A 1 106 ? -4.135 -5.752 5.631 1.00 94.75 106 PHE A CA 1
ATOM 880 C C . PHE A 1 106 ? -5.057 -5.632 4.418 1.00 94.75 106 PHE A C 1
ATOM 882 O O . PHE A 1 106 ? -5.012 -6.451 3.499 1.00 94.75 106 PHE A O 1
ATOM 889 N N . PHE A 1 107 ? -5.895 -4.602 4.412 1.00 95.31 107 PHE A N 1
ATOM 890 C CA . PHE A 1 107 ? -6.762 -4.254 3.298 1.00 95.31 107 PHE A CA 1
ATOM 891 C C . PHE A 1 107 ? -6.171 -3.075 2.527 1.00 95.31 107 PHE A C 1
ATOM 893 O O . PHE A 1 107 ? -5.868 -2.035 3.111 1.00 95.31 107 PHE A O 1
ATOM 900 N N . ALA A 1 108 ? -6.082 -3.210 1.205 1.00 92.94 108 ALA A N 1
ATOM 901 C CA . ALA A 1 108 ? -5.661 -2.141 0.311 1.00 92.94 108 ALA A CA 1
ATOM 902 C C . ALA A 1 108 ? -6.615 -1.989 -0.870 1.00 92.94 108 ALA A C 1
ATOM 904 O O . ALA A 1 108 ? -7.094 -2.976 -1.430 1.00 92.94 108 ALA A O 1
ATOM 905 N N . SER A 1 109 ? -6.837 -0.748 -1.293 1.00 90.25 109 SER A N 1
ATOM 906 C CA . SER A 1 109 ? -7.646 -0.433 -2.472 1.00 90.25 109 SER A CA 1
ATOM 907 C C . SER A 1 109 ? -7.010 0.660 -3.338 1.00 90.25 109 SER A C 1
ATOM 909 O O . SER A 1 109 ? -5.939 1.185 -3.022 1.00 90.25 109 SER A O 1
ATOM 911 N N . SER A 1 110 ? -7.615 0.926 -4.499 1.00 86.69 110 SER A N 1
ATOM 912 C CA . SER A 1 110 ? -7.144 1.913 -5.484 1.00 86.69 110 SER A CA 1
ATOM 913 C C . SER A 1 110 ? -5.652 1.745 -5.835 1.00 86.69 110 SER A C 1
ATOM 915 O O . SER A 1 110 ? -5.214 0.635 -6.147 1.00 86.69 110 SER A O 1
ATOM 917 N N . ALA A 1 111 ? -4.854 2.821 -5.801 1.00 80.62 111 ALA A N 1
ATOM 918 C CA . ALA A 1 111 ? -3.423 2.774 -6.111 1.00 80.62 111 ALA A CA 1
ATOM 919 C C . ALA A 1 111 ? -2.630 1.864 -5.151 1.00 80.62 111 ALA A C 1
ATOM 921 O O . ALA A 1 111 ? -1.628 1.267 -5.548 1.00 80.62 111 ALA A O 1
ATOM 922 N N . PHE A 1 112 ? -3.102 1.688 -3.912 1.00 88.06 112 PHE A N 1
ATOM 923 C CA . PHE A 1 112 ? -2.438 0.839 -2.925 1.00 88.06 112 PHE A CA 1
ATOM 924 C C . PHE A 1 112 ? -2.630 -0.656 -3.178 1.00 88.06 112 PHE A C 1
ATOM 926 O O . PHE A 1 112 ? -1.749 -1.436 -2.830 1.00 88.06 112 PHE A O 1
ATOM 933 N N . ALA A 1 113 ? -3.704 -1.074 -3.852 1.00 87.31 113 ALA A N 1
ATOM 934 C CA . ALA A 1 113 ? -3.855 -2.472 -4.265 1.00 87.31 113 ALA A CA 1
ATOM 935 C C . ALA A 1 113 ? -2.760 -2.891 -5.264 1.00 87.31 113 ALA A C 1
ATOM 937 O O . ALA A 1 113 ? -2.195 -3.980 -5.159 1.00 87.31 113 ALA A O 1
ATOM 938 N N . ALA A 1 114 ? -2.416 -2.000 -6.198 1.00 81.94 114 ALA A N 1
ATOM 939 C CA . ALA A 1 114 ? -1.316 -2.204 -7.138 1.00 81.94 114 ALA A CA 1
ATOM 940 C C . ALA A 1 114 ? 0.043 -2.298 -6.422 1.00 81.94 114 ALA A C 1
ATOM 942 O O . ALA A 1 114 ? 0.860 -3.171 -6.713 1.00 81.94 114 ALA A O 1
ATOM 943 N N . ILE A 1 115 ? 0.255 -1.427 -5.433 1.00 83.12 115 ILE A N 1
ATOM 944 C CA . ILE A 1 115 ? 1.439 -1.436 -4.569 1.00 83.12 115 ILE A CA 1
ATOM 945 C C . ILE A 1 115 ? 1.567 -2.763 -3.810 1.00 83.12 115 ILE A C 1
ATOM 947 O O . ILE A 1 115 ? 2.626 -3.385 -3.864 1.00 83.12 115 ILE A O 1
ATOM 951 N N . VAL A 1 116 ? 0.489 -3.231 -3.173 1.00 83.38 116 VAL A N 1
ATOM 952 C CA . VAL A 1 116 ? 0.455 -4.521 -2.465 1.00 83.38 116 VAL A CA 1
ATOM 953 C C . VAL A 1 116 ? 0.784 -5.676 -3.406 1.00 83.38 116 VAL A C 1
ATOM 955 O O . VAL A 1 116 ? 1.589 -6.540 -3.065 1.00 83.38 116 VAL A O 1
ATOM 958 N N . LEU A 1 117 ? 0.224 -5.684 -4.618 1.00 83.62 117 LEU A N 1
ATOM 959 C CA . LEU A 1 117 ? 0.511 -6.737 -5.589 1.00 83.62 117 LEU A CA 1
ATOM 960 C C . LEU A 1 117 ? 1.992 -6.752 -5.985 1.00 83.62 117 LEU A C 1
ATOM 962 O O . LEU A 1 117 ? 2.603 -7.820 -6.031 1.00 83.62 117 LEU A O 1
ATOM 966 N N . CYS A 1 118 ? 2.597 -5.588 -6.223 1.00 80.56 118 CYS A N 1
ATOM 967 C CA . CYS A 1 118 ? 4.038 -5.503 -6.457 1.00 80.56 118 CYS A CA 1
ATOM 968 C C . CYS A 1 118 ? 4.840 -6.016 -5.265 1.00 80.56 118 CYS A C 1
ATOM 970 O O . CYS A 1 118 ? 5.751 -6.816 -5.452 1.00 80.56 118 CYS A O 1
ATOM 972 N N . ALA A 1 119 ? 4.474 -5.606 -4.054 1.00 79.31 119 ALA A N 1
ATOM 973 C CA . ALA A 1 119 ? 5.148 -6.014 -2.834 1.00 79.31 119 ALA A CA 1
ATOM 974 C C . ALA A 1 119 ? 5.096 -7.534 -2.624 1.00 79.31 119 ALA A C 1
ATOM 976 O O . ALA A 1 119 ? 6.106 -8.134 -2.272 1.00 79.31 119 ALA A O 1
ATOM 977 N N . ILE A 1 120 ? 3.971 -8.192 -2.915 1.00 80.38 120 ILE A N 1
ATOM 978 C CA . ILE A 1 120 ? 3.874 -9.660 -2.881 1.00 80.38 120 ILE A CA 1
ATOM 979 C C . ILE A 1 120 ? 4.868 -10.290 -3.868 1.00 80.38 120 ILE A C 1
ATOM 981 O O . ILE A 1 120 ? 5.620 -11.193 -3.500 1.00 80.38 120 ILE A O 1
ATOM 985 N N . ASN A 1 121 ? 4.923 -9.783 -5.104 1.00 79.56 121 ASN A N 1
ATOM 986 C CA . ASN A 1 121 ? 5.820 -10.309 -6.136 1.00 79.56 121 ASN A CA 1
ATOM 987 C C . ASN A 1 121 ? 7.307 -10.060 -5.825 1.00 79.56 121 ASN A C 1
ATOM 989 O O . ASN A 1 121 ? 8.156 -10.853 -6.232 1.00 79.56 121 ASN A O 1
ATOM 993 N N . THR A 1 122 ? 7.638 -9.007 -5.070 1.00 76.06 122 THR A N 1
ATOM 994 C CA . THR A 1 122 ? 9.019 -8.690 -4.664 1.00 76.06 122 THR A CA 1
ATOM 995 C C . THR A 1 122 ? 9.363 -9.096 -3.233 1.00 76.06 122 THR A C 1
ATOM 997 O O . THR A 1 122 ? 10.469 -8.820 -2.761 1.00 76.06 122 THR A O 1
ATOM 1000 N N . ARG A 1 123 ? 8.455 -9.800 -2.545 1.00 75.31 123 ARG A N 1
ATOM 1001 C CA . ARG A 1 123 ? 8.585 -10.196 -1.132 1.00 75.31 123 ARG A CA 1
ATOM 1002 C C . ARG A 1 123 ? 8.817 -9.008 -0.186 1.00 75.31 123 ARG A C 1
ATOM 1004 O O . ARG A 1 123 ? 9.582 -9.129 0.763 1.00 75.31 123 ARG A O 1
ATOM 1011 N N . GLY A 1 124 ? 8.195 -7.868 -0.474 1.00 68.69 124 GLY A N 1
ATOM 1012 C CA . GLY A 1 124 ? 8.234 -6.661 0.354 1.00 68.69 124 GLY A CA 1
ATOM 1013 C C . GLY A 1 124 ? 9.499 -5.814 0.214 1.00 68.69 124 GLY A C 1
ATOM 1014 O O . GLY A 1 124 ? 9.578 -4.757 0.824 1.00 68.69 124 GLY A O 1
ATOM 1015 N N . ILE A 1 125 ? 10.462 -6.224 -0.616 1.00 72.81 125 ILE A N 1
ATOM 1016 C CA . ILE A 1 125 ? 11.744 -5.524 -0.768 1.00 72.81 125 ILE A CA 1
ATOM 1017 C C . ILE A 1 125 ? 11.658 -4.603 -1.985 1.00 72.81 125 ILE A C 1
ATOM 1019 O O . ILE A 1 125 ? 11.537 -5.076 -3.122 1.00 72.81 125 ILE A O 1
ATOM 1023 N N . VAL A 1 126 ? 11.702 -3.291 -1.753 1.00 70.69 126 VAL A N 1
ATOM 1024 C CA . VAL A 1 126 ? 11.588 -2.272 -2.809 1.00 70.69 126 VAL A CA 1
ATOM 1025 C C . VAL A 1 126 ? 12.775 -2.356 -3.769 1.00 70.69 126 VAL A C 1
ATOM 1027 O O . VAL A 1 126 ? 12.585 -2.262 -4.975 1.00 70.69 126 VAL A O 1
ATOM 1030 N N . GLU A 1 127 ? 13.980 -2.649 -3.277 1.00 72.50 127 GLU A N 1
ATOM 1031 C CA . GLU A 1 127 ? 15.195 -2.810 -4.089 1.00 72.50 127 GLU A CA 1
ATOM 1032 C C . GLU A 1 127 ? 15.121 -4.010 -5.043 1.00 72.50 127 GLU A C 1
ATOM 1034 O O . GLU A 1 127 ? 15.818 -4.039 -6.056 1.00 72.50 127 GLU A O 1
ATOM 1039 N N . LYS A 1 128 ? 14.260 -4.998 -4.752 1.00 70.31 128 LYS A N 1
ATOM 1040 C CA . LYS A 1 128 ? 13.980 -6.117 -5.665 1.00 70.31 128 LYS A CA 1
ATOM 1041 C C . LYS A 1 128 ? 13.019 -5.734 -6.786 1.00 70.31 128 LYS A C 1
ATOM 1043 O O . LYS A 1 128 ? 12.900 -6.484 -7.757 1.00 70.31 128 LYS A O 1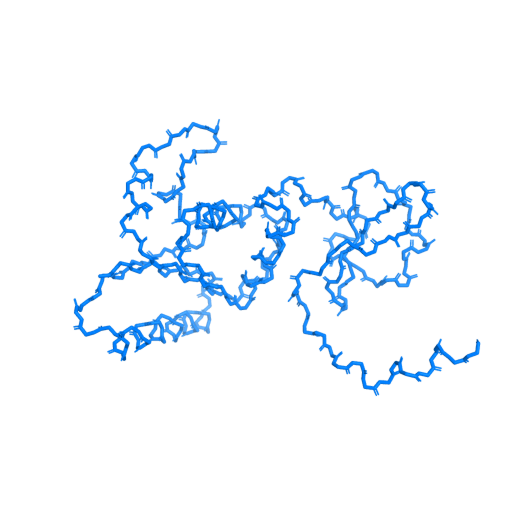
ATOM 1048 N N . ILE A 1 129 ? 12.340 -4.589 -6.684 1.00 72.56 129 ILE A N 1
ATOM 1049 C CA . ILE A 1 129 ? 11.679 -3.985 -7.835 1.00 72.56 129 ILE A CA 1
ATOM 1050 C C . ILE A 1 129 ? 12.802 -3.443 -8.717 1.00 72.56 129 ILE A C 1
ATOM 1052 O O . ILE A 1 129 ? 13.335 -2.361 -8.479 1.00 72.56 129 ILE A O 1
ATOM 1056 N N . GLY A 1 130 ? 13.183 -4.227 -9.728 1.00 71.62 130 GLY A N 1
ATOM 1057 C CA . GLY A 1 130 ? 14.149 -3.784 -10.727 1.00 71.62 130 GLY A CA 1
ATOM 1058 C C . GLY A 1 130 ? 13.758 -2.411 -11.275 1.00 71.62 130 GLY A C 1
ATOM 1059 O O . GLY A 1 130 ? 12.574 -2.095 -11.434 1.00 71.62 130 GLY A O 1
ATOM 1060 N N . ARG A 1 131 ? 14.756 -1.560 -11.516 1.00 76.88 131 ARG A N 1
ATOM 1061 C CA . ARG A 1 131 ? 14.503 -0.182 -11.949 1.00 76.88 131 ARG A CA 1
ATOM 1062 C C . ARG A 1 131 ? 13.810 -0.198 -13.301 1.00 76.88 131 ARG A C 1
ATOM 1064 O O . ARG A 1 131 ? 14.145 -1.019 -14.157 1.00 76.88 131 ARG A O 1
ATOM 1071 N N . LEU A 1 132 ? 12.873 0.725 -13.506 1.00 81.62 132 LEU A N 1
ATOM 1072 C CA . LEU A 1 132 ? 12.323 0.905 -14.840 1.00 81.62 132 LEU A CA 1
ATOM 1073 C C . LEU A 1 132 ? 13.430 1.296 -15.812 1.00 81.62 132 LEU A C 1
ATOM 1075 O O . LEU A 1 132 ? 14.349 2.041 -15.461 1.00 81.62 132 LEU A O 1
ATOM 1079 N N . HIS A 1 133 ? 13.326 0.772 -17.029 1.00 82.81 133 HIS A N 1
ATOM 1080 C CA . HIS A 1 133 ? 14.243 1.107 -18.103 1.00 82.81 133 HIS A CA 1
ATOM 1081 C C . HIS A 1 133 ? 14.347 2.640 -18.242 1.00 82.81 133 HIS A C 1
ATOM 1083 O O . HIS A 1 133 ? 13.314 3.304 -18.342 1.00 82.81 133 HIS A O 1
ATOM 1089 N N . PRO A 1 134 ? 15.555 3.236 -18.274 1.00 79.56 134 PRO A N 1
ATOM 1090 C CA . PRO A 1 134 ? 15.740 4.684 -18.145 1.00 79.56 134 PRO A CA 1
ATOM 1091 C C . PRO A 1 134 ? 15.108 5.481 -19.289 1.00 79.56 134 PRO A C 1
ATOM 1093 O O . PRO A 1 134 ? 14.658 6.601 -19.082 1.00 79.56 134 PRO A O 1
ATOM 1096 N N . SER A 1 135 ? 15.020 4.899 -20.489 1.00 83.81 135 SER A N 1
ATOM 1097 C CA . SER A 1 135 ? 14.307 5.512 -21.622 1.00 83.81 135 SER A CA 1
ATOM 1098 C C . SER A 1 135 ? 12.778 5.479 -21.480 1.00 83.81 135 SER A C 1
ATOM 1100 O O . SER A 1 135 ? 12.091 6.150 -22.241 1.00 83.81 135 SER A O 1
ATOM 1102 N N . TYR A 1 136 ? 12.247 4.699 -20.532 1.00 84.31 136 TYR A N 1
ATOM 1103 C CA . TYR A 1 136 ? 10.814 4.501 -20.288 1.00 84.31 136 TYR A CA 1
ATOM 1104 C C . TYR A 1 136 ? 10.500 4.537 -18.779 1.00 84.31 136 TYR A C 1
ATOM 1106 O O . TYR A 1 136 ? 10.003 3.553 -18.225 1.00 84.31 136 TYR A O 1
ATOM 1114 N N . PRO A 1 137 ? 10.771 5.667 -18.096 1.00 77.62 137 PRO A N 1
ATOM 1115 C CA . PRO A 1 137 ? 10.652 5.779 -16.639 1.00 77.62 137 PRO A CA 1
ATOM 1116 C C . PRO A 1 137 ? 9.205 5.689 -16.127 1.00 77.62 137 PRO A C 1
ATOM 1118 O O . PRO A 1 137 ? 8.990 5.434 -14.948 1.00 77.62 137 PRO A O 1
ATOM 1121 N N . GLU A 1 138 ? 8.216 5.856 -17.008 1.00 77.94 138 GLU A N 1
ATOM 1122 C CA . GLU A 1 138 ? 6.782 5.697 -16.716 1.00 77.94 138 GLU A CA 1
ATOM 1123 C C . GLU A 1 138 ? 6.175 4.458 -17.400 1.00 77.94 138 GLU A C 1
ATOM 1125 O O . GLU A 1 138 ? 4.957 4.268 -17.411 1.00 77.94 138 GLU A O 1
ATOM 1130 N N . GLY A 1 139 ? 7.023 3.605 -17.980 1.00 81.38 139 GLY A N 1
ATOM 1131 C CA . GLY A 1 139 ? 6.613 2.514 -18.856 1.00 81.38 139 GLY A CA 1
ATOM 1132 C C . GLY A 1 139 ? 6.383 2.939 -20.309 1.00 81.38 139 GLY A C 1
ATOM 1133 O O . GLY A 1 139 ? 6.496 4.108 -20.677 1.00 81.38 139 GLY A O 1
ATOM 1134 N N . GLY A 1 140 ? 6.084 1.957 -21.157 1.00 85.38 140 GLY A N 1
ATOM 1135 C CA . GLY A 1 140 ? 5.825 2.135 -22.585 1.00 85.38 140 GLY A CA 1
ATOM 1136 C C . GLY A 1 140 ? 4.818 1.114 -23.119 1.00 85.38 140 GLY A C 1
ATOM 1137 O O . GLY A 1 140 ? 4.068 0.524 -22.350 1.00 85.38 140 GLY A O 1
ATOM 1138 N N . ASN A 1 141 ? 4.784 0.918 -24.437 1.00 86.62 141 ASN A N 1
ATOM 1139 C CA . ASN A 1 141 ? 3.998 -0.137 -25.088 1.00 86.62 141 ASN A CA 1
ATOM 1140 C C . ASN A 1 141 ? 4.875 -1.386 -25.276 1.00 86.62 141 ASN A C 1
ATOM 1142 O O . ASN A 1 141 ? 6.015 -1.260 -25.714 1.00 86.62 141 ASN A O 1
ATOM 1146 N N . VAL A 1 142 ? 4.340 -2.578 -24.995 1.00 85.75 142 VAL A N 1
ATOM 1147 C CA . VAL A 1 142 ? 5.012 -3.873 -25.206 1.00 85.75 142 VAL A CA 1
ATOM 1148 C C . VAL A 1 142 ? 5.630 -4.031 -26.607 1.00 85.75 142 VAL A C 1
ATOM 1150 O O . VAL A 1 142 ? 6.688 -4.640 -26.740 1.00 85.75 142 VAL A O 1
ATOM 1153 N N . GLU A 1 143 ? 5.046 -3.422 -27.644 1.00 86.38 143 GLU A N 1
ATOM 1154 C CA . GLU A 1 143 ? 5.560 -3.452 -29.026 1.00 86.38 143 GLU A CA 1
ATOM 1155 C C . GLU A 1 143 ? 6.990 -2.906 -29.164 1.00 86.38 143 GLU A C 1
ATOM 1157 O O . GLU A 1 143 ? 7.720 -3.279 -30.087 1.00 86.38 143 GLU A O 1
ATOM 1162 N N . ILE A 1 144 ? 7.418 -2.033 -28.247 1.00 85.94 144 ILE A N 1
ATOM 1163 C CA . ILE A 1 144 ? 8.751 -1.431 -28.304 1.00 85.94 144 ILE A CA 1
ATOM 1164 C C . ILE A 1 144 ? 9.830 -2.324 -27.694 1.00 85.94 144 ILE A C 1
ATOM 1166 O O . ILE A 1 144 ? 11.000 -2.063 -27.951 1.00 85.94 144 ILE A O 1
ATOM 1170 N N . LEU A 1 145 ? 9.476 -3.384 -26.950 1.00 83.88 145 LEU A N 1
ATOM 1171 C CA . LEU A 1 145 ? 10.432 -4.260 -26.255 1.00 83.88 145 LEU A CA 1
ATOM 1172 C C . LEU A 1 145 ? 11.516 -4.822 -27.181 1.00 83.88 145 LEU A C 1
ATOM 1174 O O . LEU A 1 145 ? 12.677 -4.893 -26.790 1.00 83.88 145 LEU A O 1
ATOM 1178 N N . ASN A 1 146 ? 11.169 -5.124 -28.435 1.00 81.38 146 ASN A N 1
ATOM 1179 C CA . ASN A 1 146 ? 12.116 -5.613 -29.446 1.00 81.38 146 ASN A CA 1
ATOM 1180 C C . ASN A 1 146 ? 13.187 -4.577 -29.842 1.00 81.38 146 ASN A C 1
ATOM 1182 O O . ASN A 1 146 ? 14.186 -4.924 -30.464 1.00 81.38 146 ASN A O 1
ATOM 1186 N N . ARG A 1 147 ? 12.970 -3.298 -29.521 1.00 83.06 147 ARG A N 1
ATOM 1187 C CA . ARG A 1 147 ? 13.874 -2.172 -29.805 1.00 83.06 147 ARG A CA 1
ATOM 1188 C C . ARG A 1 147 ? 14.586 -1.666 -28.551 1.00 83.06 147 ARG A C 1
ATOM 1190 O O . ARG A 1 147 ? 15.540 -0.898 -28.660 1.00 83.06 147 ARG A O 1
ATOM 1197 N N . VAL A 1 148 ? 14.118 -2.065 -27.368 1.00 83.19 148 VAL A N 1
ATOM 1198 C CA . VAL A 1 148 ? 14.718 -1.691 -26.088 1.00 83.19 148 VAL A CA 1
ATOM 1199 C C . VAL A 1 148 ? 15.956 -2.545 -25.870 1.00 83.19 148 VAL A C 1
ATOM 1201 O O . VAL A 1 148 ? 15.866 -3.772 -25.808 1.00 83.19 148 VAL A O 1
ATOM 1204 N N . ARG A 1 149 ? 17.117 -1.897 -25.730 1.00 81.62 149 ARG A N 1
ATOM 1205 C CA . ARG A 1 149 ? 18.333 -2.609 -25.340 1.00 81.62 149 ARG A CA 1
ATOM 1206 C C . ARG A 1 149 ? 18.163 -3.113 -23.908 1.00 81.62 149 ARG A C 1
ATOM 1208 O O . ARG A 1 149 ? 17.915 -2.302 -23.018 1.00 81.62 149 ARG A O 1
ATOM 1215 N N . PRO A 1 150 ? 18.287 -4.421 -23.668 1.00 77.94 150 PRO A N 1
ATOM 1216 C CA . PRO A 1 150 ? 18.176 -4.947 -22.326 1.00 77.94 150 PRO A CA 1
ATOM 1217 C C . PRO A 1 150 ? 19.360 -4.484 -21.482 1.00 77.94 150 PRO A C 1
ATOM 1219 O O . PRO A 1 150 ? 20.501 -4.445 -21.942 1.00 77.94 150 PRO A O 1
ATOM 1222 N N . ALA A 1 151 ? 19.079 -4.151 -20.231 1.00 73.06 151 ALA A N 1
ATOM 1223 C CA . ALA A 1 151 ? 20.087 -3.850 -19.231 1.00 73.06 151 ALA A CA 1
ATOM 1224 C C . ALA A 1 151 ? 19.836 -4.717 -17.995 1.00 73.06 151 ALA A C 1
ATOM 1226 O O . ALA A 1 151 ? 18.696 -5.085 -17.695 1.00 73.06 151 ALA A O 1
ATOM 1227 N N . HIS A 1 152 ? 20.921 -5.074 -17.309 1.00 70.25 152 HIS A N 1
ATOM 1228 C CA . HIS A 1 152 ? 20.877 -5.981 -16.166 1.00 70.25 152 HIS A CA 1
ATOM 1229 C C . HIS A 1 152 ? 19.970 -5.418 -15.060 1.00 70.25 152 HIS A C 1
ATOM 1231 O O . HIS A 1 152 ? 20.007 -4.221 -14.776 1.00 70.25 152 HIS A O 1
ATOM 1237 N N . ASP A 1 153 ? 19.121 -6.278 -14.491 1.00 73.44 153 ASP A N 1
ATOM 1238 C CA . ASP A 1 153 ? 18.159 -5.960 -13.422 1.00 73.44 153 ASP A CA 1
ATOM 1239 C C . ASP A 1 153 ? 17.166 -4.821 -13.694 1.00 73.44 153 ASP A C 1
ATOM 1241 O O . ASP A 1 153 ? 16.537 -4.291 -12.773 1.00 73.44 153 ASP A O 1
ATOM 1245 N N . GLN A 1 154 ? 16.959 -4.477 -14.966 1.00 82.00 154 GLN A N 1
ATOM 1246 C CA . GLN A 1 154 ? 15.919 -3.535 -15.351 1.00 82.00 154 GLN A CA 1
ATOM 1247 C C . GLN A 1 154 ? 14.609 -4.239 -15.678 1.00 82.00 154 GLN A C 1
ATOM 1249 O O . GLN A 1 154 ? 14.568 -5.346 -16.223 1.00 82.00 154 GLN A O 1
ATOM 1254 N N . LEU A 1 155 ? 13.525 -3.549 -15.348 1.00 86.31 155 LEU A N 1
ATOM 1255 C CA . LEU A 1 155 ? 12.179 -3.940 -15.709 1.00 86.31 155 LEU A CA 1
ATOM 1256 C C . LEU A 1 155 ? 11.625 -2.971 -16.747 1.00 86.31 155 LEU A C 1
ATOM 1258 O O . LEU A 1 155 ? 11.917 -1.775 -16.748 1.00 86.31 155 LEU A O 1
ATOM 1262 N N . PHE A 1 156 ? 10.776 -3.486 -17.619 1.00 87.19 156 PHE A N 1
ATOM 1263 C CA . PHE A 1 156 ? 9.966 -2.669 -18.503 1.00 87.19 156 PHE A CA 1
ATOM 1264 C C . PHE A 1 156 ? 8.503 -2.795 -18.094 1.00 87.19 156 PHE A C 1
ATOM 1266 O O . PHE A 1 156 ? 7.963 -3.899 -18.058 1.00 87.19 156 PHE A O 1
ATOM 1273 N N . LEU A 1 157 ? 7.865 -1.668 -17.789 1.00 87.88 157 LEU A N 1
ATOM 1274 C CA . LEU A 1 157 ? 6.429 -1.613 -17.546 1.00 87.88 157 LEU A CA 1
ATOM 1275 C C . LEU A 1 157 ? 5.700 -1.395 -18.867 1.00 87.88 157 LEU A C 1
ATOM 1277 O O . LEU A 1 157 ? 5.899 -0.375 -19.524 1.00 87.88 157 LEU A O 1
ATOM 1281 N N . ASP A 1 158 ? 4.785 -2.293 -19.205 1.00 88.06 158 ASP A N 1
ATOM 1282 C CA . ASP A 1 158 ? 3.757 -1.999 -20.192 1.00 88.06 158 ASP A CA 1
ATOM 1283 C C . ASP A 1 158 ? 2.653 -1.148 -19.543 1.00 88.06 158 ASP A C 1
ATOM 1285 O O . ASP A 1 158 ? 1.852 -1.625 -18.735 1.00 88.06 158 ASP A O 1
ATOM 1289 N N . ALA A 1 159 ? 2.605 0.136 -19.898 1.00 82.50 159 ALA A N 1
ATOM 1290 C CA . ALA A 1 159 ? 1.681 1.109 -19.321 1.00 82.50 159 ALA A 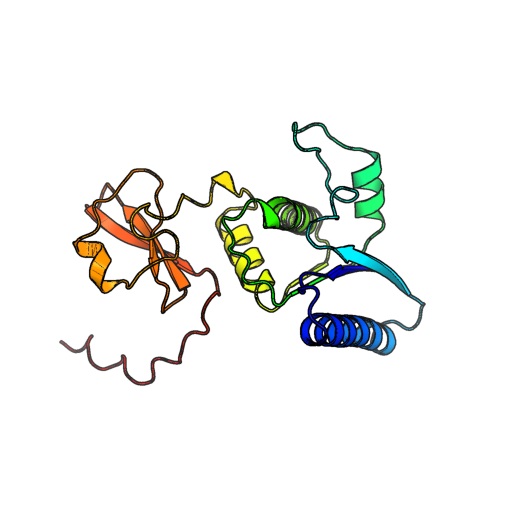CA 1
ATOM 1291 C C . ALA A 1 159 ? 0.206 0.852 -19.695 1.00 82.50 159 ALA A C 1
ATOM 1293 O O . ALA A 1 159 ? -0.702 1.382 -19.034 1.00 82.50 159 ALA A O 1
ATOM 1294 N N . GLN A 1 160 ? -0.048 0.052 -20.741 1.00 82.94 160 GLN A N 1
ATOM 1295 C CA . GLN A 1 160 ? -1.399 -0.307 -21.175 1.00 82.94 160 GLN A CA 1
ATOM 1296 C C . GLN A 1 160 ? -1.971 -1.469 -20.363 1.00 82.94 160 GLN A C 1
ATOM 1298 O O . GLN A 1 160 ? -3.137 -1.429 -19.962 1.00 82.94 160 GLN A O 1
ATOM 1303 N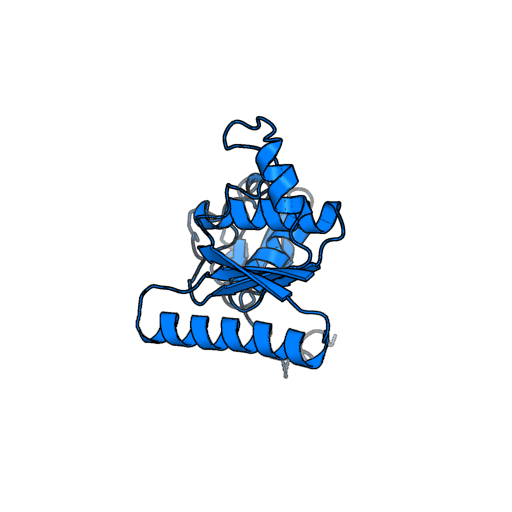 N . THR A 1 161 ? -1.161 -2.496 -20.100 1.00 84.75 161 THR A N 1
ATOM 1304 C CA . THR A 1 161 ? -1.607 -3.725 -19.420 1.00 84.75 161 THR A CA 1
ATOM 1305 C C . THR A 1 161 ? -1.255 -3.760 -17.934 1.00 84.75 161 THR A C 1
ATOM 1307 O O . THR A 1 161 ? -1.891 -4.484 -17.164 1.00 84.75 161 THR A O 1
ATOM 1310 N N . GLY A 1 162 ? -0.265 -2.972 -17.510 1.00 83.81 162 GLY A N 1
ATOM 1311 C CA . GLY A 1 162 ? 0.330 -3.042 -16.179 1.00 83.81 162 GLY A CA 1
ATOM 1312 C C . GLY A 1 162 ? 1.264 -4.241 -15.988 1.00 83.81 162 GLY A C 1
ATOM 1313 O O . GLY A 1 162 ? 1.607 -4.548 -14.848 1.00 83.81 162 GLY A O 1
ATOM 1314 N N . ASP A 1 163 ? 1.631 -4.949 -17.061 1.00 88.31 163 ASP A N 1
ATOM 1315 C CA . ASP A 1 163 ? 2.583 -6.058 -17.008 1.00 88.31 163 ASP A CA 1
ATOM 1316 C C . ASP A 1 163 ? 4.027 -5.548 -16.920 1.00 88.31 163 ASP A C 1
ATOM 1318 O O . ASP A 1 163 ? 4.426 -4.627 -17.628 1.00 88.31 163 ASP A O 1
ATOM 1322 N N . MET A 1 164 ? 4.816 -6.183 -16.059 1.00 87.88 164 MET A N 1
ATOM 1323 C CA . MET A 1 164 ? 6.253 -5.972 -15.929 1.00 87.88 164 MET A CA 1
ATOM 1324 C C . MET A 1 164 ? 6.995 -7.055 -16.690 1.00 87.88 164 MET A C 1
ATOM 1326 O O . MET A 1 164 ? 6.735 -8.246 -16.501 1.00 87.88 164 MET A O 1
ATOM 1330 N N . TYR A 1 165 ? 7.961 -6.645 -17.497 1.00 89.94 165 TYR A N 1
ATOM 1331 C CA . TYR A 1 165 ? 8.818 -7.523 -18.275 1.00 89.94 165 TYR A CA 1
ATOM 1332 C C . TYR A 1 165 ? 10.246 -7.446 -17.750 1.00 89.94 165 TYR A C 1
ATOM 1334 O O . TYR A 1 165 ? 10.742 -6.362 -17.446 1.00 89.94 165 TYR A O 1
ATOM 1342 N N . LYS A 1 166 ? 10.904 -8.600 -17.659 1.00 89.50 166 LYS A N 1
ATOM 1343 C CA . LYS A 1 166 ? 12.331 -8.723 -17.362 1.00 89.50 166 LYS A CA 1
ATOM 1344 C C . LYS A 1 166 ? 13.007 -9.376 -18.561 1.00 89.50 166 LYS A C 1
ATOM 1346 O O . LYS A 1 166 ? 12.456 -10.314 -19.138 1.00 89.50 166 LYS A O 1
ATOM 1351 N N . PHE A 1 167 ? 14.174 -8.877 -18.948 1.00 88.25 167 PHE A N 1
ATOM 1352 C CA . PHE A 1 167 ? 14.953 -9.534 -19.986 1.00 88.25 167 PHE A CA 1
ATOM 1353 C C . PHE A 1 167 ? 15.578 -10.815 -19.437 1.00 88.25 167 PHE A C 1
ATOM 1355 O O . PHE A 1 167 ? 16.219 -10.797 -18.385 1.00 88.25 167 PHE A O 1
ATOM 1362 N N . ASP A 1 168 ? 15.365 -11.915 -20.146 1.00 87.50 168 ASP A N 1
ATOM 1363 C CA . ASP A 1 168 ? 15.956 -13.204 -19.839 1.00 87.50 168 ASP A CA 1
ATOM 1364 C C . ASP A 1 168 ? 17.187 -13.422 -20.720 1.00 87.50 168 ASP A C 1
ATOM 1366 O O . ASP A 1 168 ? 17.071 -13.572 -21.938 1.00 87.50 168 ASP A O 1
ATOM 1370 N N . GLY A 1 169 ? 18.365 -13.411 -20.093 1.00 83.75 169 GLY A N 1
ATOM 1371 C CA . GLY A 1 169 ? 19.646 -13.543 -20.786 1.00 83.75 169 GLY A CA 1
ATOM 1372 C C . GLY A 1 169 ? 19.814 -14.889 -21.486 1.00 83.75 169 GLY A C 1
ATOM 1373 O O . GLY A 1 169 ? 20.426 -14.930 -22.549 1.00 83.75 169 GLY A O 1
ATOM 1374 N N . ASP A 1 170 ? 19.210 -15.951 -20.947 1.00 86.06 170 ASP A N 1
ATOM 1375 C CA . ASP A 1 170 ? 19.354 -17.308 -21.481 1.00 86.06 170 ASP A CA 1
ATOM 1376 C C . ASP A 1 170 ? 18.559 -17.495 -22.780 1.00 86.06 170 ASP A C 1
ATOM 1378 O O . ASP A 1 170 ? 19.033 -18.117 -23.728 1.00 86.06 170 ASP A O 1
ATOM 1382 N N . SER A 1 171 ? 17.347 -16.933 -22.851 1.00 86.19 171 SER A N 1
ATOM 1383 C CA . SER A 1 171 ? 16.514 -16.984 -24.064 1.00 86.19 171 SER A CA 1
ATOM 1384 C C . SER A 1 171 ? 16.725 -15.807 -25.018 1.00 86.19 171 SER A C 1
ATOM 1386 O O . SER A 1 171 ? 16.233 -15.845 -26.145 1.00 86.19 171 SER A O 1
ATOM 1388 N N . GLY A 1 172 ? 17.417 -14.752 -24.580 1.00 85.50 172 GLY A N 1
ATOM 1389 C CA . GLY A 1 172 ? 17.583 -13.517 -25.344 1.00 85.50 172 GLY A CA 1
ATOM 1390 C C . GLY A 1 172 ? 16.273 -12.752 -25.563 1.00 85.50 172 GLY A C 1
ATOM 1391 O O . GLY A 1 172 ? 16.163 -11.984 -26.519 1.00 85.50 172 GLY A O 1
ATOM 1392 N N . GLN A 1 173 ? 15.260 -12.974 -24.719 1.00 87.81 173 GLN A N 1
ATOM 1393 C CA . GLN A 1 173 ? 13.913 -12.432 -24.896 1.00 87.81 173 GLN A CA 1
ATOM 1394 C C . GLN A 1 173 ? 13.403 -11.724 -23.640 1.00 87.81 173 GLN A C 1
ATOM 1396 O O . GLN A 1 173 ? 13.718 -12.083 -22.506 1.00 87.81 173 GLN A O 1
ATOM 1401 N N . TRP A 1 174 ? 12.542 -10.728 -23.842 1.00 88.25 174 TRP A N 1
ATOM 1402 C CA . TRP A 1 174 ? 11.764 -10.145 -22.755 1.00 88.25 174 TRP A CA 1
ATOM 1403 C C . TRP A 1 174 ? 10.670 -11.115 -22.319 1.00 88.25 174 TRP A C 1
ATOM 1405 O O . TRP A 1 174 ? 9.791 -11.471 -23.103 1.00 88.25 174 TRP A O 1
ATOM 1415 N N . LYS A 1 175 ? 10.692 -11.511 -21.047 1.00 90.38 175 LYS A N 1
ATOM 1416 C CA . LYS A 1 175 ? 9.674 -12.372 -20.445 1.00 90.38 175 LYS A CA 1
ATOM 1417 C C . LYS A 1 175 ? 8.820 -11.581 -19.473 1.00 90.38 175 LYS A C 1
ATOM 1419 O O . LYS A 1 175 ? 9.310 -10.748 -18.709 1.00 90.38 175 LYS A O 1
ATOM 1424 N N . LYS A 1 176 ? 7.520 -11.864 -19.485 1.00 90.38 176 LYS A N 1
ATOM 1425 C CA . LYS A 1 176 ? 6.595 -11.339 -18.483 1.00 90.38 176 LYS A CA 1
ATOM 1426 C C . LYS A 1 176 ? 6.991 -11.875 -17.105 1.00 90.38 176 LYS A C 1
ATOM 1428 O O . LYS A 1 176 ? 7.067 -13.084 -16.918 1.00 90.38 176 LYS A O 1
ATOM 1433 N N . SER A 1 177 ? 7.224 -10.964 -16.167 1.00 88.25 177 SER A N 1
ATOM 1434 C CA . SER A 1 177 ? 7.602 -11.254 -14.784 1.00 88.25 177 SER A CA 1
ATOM 1435 C C . SER A 1 177 ? 6.361 -11.314 -13.891 1.00 88.25 177 SER A C 1
ATOM 1437 O O . SER A 1 177 ? 5.994 -12.376 -13.398 1.00 88.25 177 SER A O 1
ATOM 1439 N N . PHE A 1 178 ? 5.639 -10.199 -13.755 1.00 86.69 178 PHE A N 1
ATOM 1440 C CA . PHE A 1 178 ? 4.390 -10.117 -12.988 1.00 86.69 178 PHE A CA 1
ATOM 1441 C C . PHE A 1 178 ? 3.512 -8.962 -13.493 1.00 86.69 178 PHE A C 1
ATOM 1443 O O . PHE A 1 178 ? 3.934 -8.185 -14.342 1.00 86.69 178 PHE A O 1
ATOM 1450 N N . ASN A 1 179 ? 2.277 -8.848 -12.999 1.00 85.69 179 ASN A N 1
ATOM 1451 C CA . ASN A 1 179 ? 1.399 -7.705 -13.274 1.00 85.69 179 ASN A CA 1
ATOM 1452 C C . ASN A 1 179 ? 1.295 -6.824 -12.024 1.00 85.69 179 ASN A C 1
ATOM 1454 O O . ASN A 1 179 ? 1.100 -7.345 -10.930 1.00 85.69 179 ASN A O 1
ATOM 1458 N N . CYS A 1 180 ? 1.392 -5.506 -12.187 1.00 80.31 180 CYS A N 1
ATOM 1459 C CA . CYS A 1 180 ? 1.347 -4.538 -11.090 1.00 80.31 180 CYS A CA 1
ATOM 1460 C C . CYS A 1 180 ? -0.072 -4.133 -10.676 1.00 80.31 180 CYS A C 1
ATOM 1462 O O . CYS A 1 180 ? -0.220 -3.305 -9.794 1.00 80.31 180 CYS A O 1
ATOM 1464 N N . GLY A 1 181 ? -1.129 -4.590 -11.352 1.00 78.44 181 GLY A N 1
ATOM 1465 C CA . GLY A 1 181 ? -2.510 -4.194 -11.048 1.00 78.44 181 GLY A CA 1
ATOM 1466 C C . GLY A 1 181 ? -2.841 -2.726 -11.356 1.00 78.44 181 GLY A C 1
ATOM 1467 O O . GLY A 1 181 ? -3.941 -2.273 -11.059 1.00 78.44 181 GLY A O 1
ATOM 1468 N N . LEU A 1 182 ? -1.922 -1.980 -11.985 1.00 76.50 182 LEU A N 1
ATOM 1469 C CA . LEU A 1 182 ? -2.085 -0.554 -12.313 1.00 76.50 182 LEU A CA 1
ATOM 1470 C C . LEU A 1 182 ? -3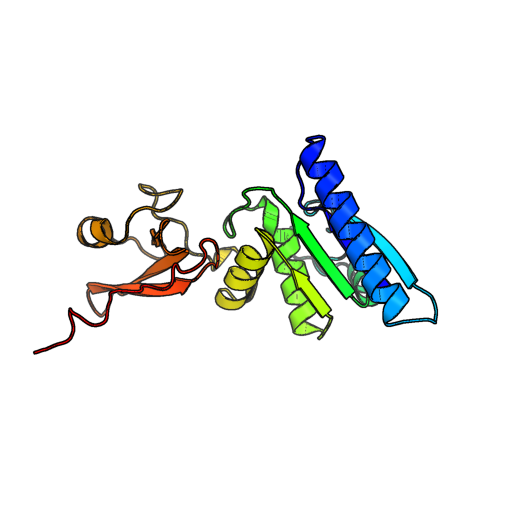.176 -0.293 -13.360 1.00 76.50 182 LEU A C 1
ATOM 1472 O O . LEU A 1 182 ? -3.677 0.826 -13.485 1.00 76.50 182 LEU A O 1
ATOM 1476 N N . ARG A 1 183 ? -3.539 -1.315 -14.138 1.00 74.94 183 ARG A N 1
ATOM 1477 C CA . ARG A 1 183 ? -4.574 -1.243 -15.166 1.00 74.94 183 ARG A CA 1
ATOM 1478 C C . ARG A 1 183 ? -5.525 -2.417 -15.009 1.00 74.94 183 ARG A C 1
ATOM 1480 O O . ARG A 1 183 ? -5.112 -3.569 -14.901 1.00 74.94 183 ARG A O 1
ATOM 1487 N N . ARG A 1 184 ? -6.827 -2.127 -15.053 1.00 65.69 184 ARG A N 1
ATOM 1488 C CA . ARG A 1 184 ? -7.848 -3.166 -15.185 1.00 65.69 184 ARG A CA 1
ATOM 1489 C C . ARG A 1 184 ? -7.629 -3.839 -16.535 1.00 65.69 184 ARG A C 1
ATOM 1491 O O . ARG A 1 184 ? -7.663 -3.150 -17.555 1.00 65.69 184 ARG A O 1
ATOM 1498 N N . ARG A 1 185 ? -7.443 -5.164 -16.557 1.00 59.59 185 ARG A N 1
ATOM 1499 C CA . ARG A 1 185 ? -7.505 -5.914 -17.816 1.00 59.59 185 ARG A CA 1
ATOM 1500 C C . ARG A 1 185 ? -8.853 -5.586 -18.445 1.00 59.59 185 ARG A C 1
ATOM 1502 O O . ARG A 1 185 ? -9.894 -5.972 -17.912 1.00 59.59 185 ARG A O 1
ATOM 1509 N N . ARG A 1 186 ? -8.856 -4.845 -19.555 1.00 55.09 186 ARG A N 1
ATOM 1510 C CA . ARG A 1 186 ? -10.020 -4.880 -20.435 1.00 55.09 186 ARG A CA 1
ATOM 1511 C C . ARG A 1 186 ? -10.152 -6.347 -20.808 1.00 55.09 186 ARG A C 1
ATOM 1513 O O . ARG A 1 186 ? -9.164 -6.939 -21.240 1.00 55.09 186 ARG A O 1
ATOM 1520 N N . LEU A 1 187 ? -11.315 -6.947 -20.550 1.00 47.09 187 LEU A N 1
ATOM 1521 C CA . LEU A 1 187 ? -11.642 -8.252 -21.109 1.00 47.09 187 LEU A CA 1
ATOM 1522 C C . LEU A 1 187 ? -11.312 -8.145 -22.596 1.00 47.09 187 LEU A C 1
ATOM 1524 O O . LEU A 1 187 ? -11.969 -7.391 -23.318 1.00 47.09 187 LEU A O 1
ATOM 1528 N N . GLN A 1 188 ? -10.226 -8.792 -23.025 1.00 45.06 188 GLN A N 1
ATOM 1529 C CA . GLN A 1 188 ? -9.890 -8.896 -24.433 1.00 45.06 188 GLN A CA 1
ATOM 1530 C C . GLN A 1 188 ? -11.027 -9.695 -25.048 1.00 45.06 188 GLN A C 1
ATOM 1532 O O . GLN A 1 188 ? -11.013 -10.920 -25.070 1.00 45.06 188 GLN A O 1
ATOM 1537 N N . THR A 1 189 ? -12.054 -8.991 -25.508 1.00 39.22 189 THR A N 1
ATOM 1538 C CA . THR A 1 189 ? -13.239 -9.624 -26.077 1.00 39.22 189 THR A CA 1
ATOM 1539 C C . THR A 1 189 ? -12.921 -10.164 -27.479 1.00 39.22 189 THR A C 1
ATOM 1541 O O . THR A 1 189 ? -13.792 -10.730 -28.107 1.00 39.22 189 THR A O 1
ATOM 1544 N N . ASN A 1 190 ? -11.674 -10.067 -27.971 1.00 40.97 190 ASN A N 1
ATOM 1545 C CA . ASN A 1 190 ? -11.284 -10.524 -29.309 1.00 40.97 190 ASN A CA 1
ATOM 1546 C C . ASN A 1 190 ? -9.820 -11.010 -29.420 1.00 40.97 190 ASN A C 1
ATOM 1548 O O . ASN A 1 190 ? -9.102 -10.595 -30.321 1.00 40.97 190 ASN A O 1
ATOM 1552 N N . ALA A 1 191 ? -9.359 -11.915 -28.548 1.00 39.25 191 ALA A N 1
ATOM 1553 C CA . ALA A 1 191 ? -8.052 -12.582 -28.722 1.00 39.25 191 ALA A CA 1
ATOM 1554 C C . ALA A 1 191 ? -8.147 -14.112 -28.891 1.00 39.25 191 ALA A C 1
ATOM 1556 O O . ALA A 1 191 ? -7.184 -14.833 -28.661 1.00 39.25 191 ALA A O 1
ATOM 1557 N N . LYS A 1 192 ? -9.298 -14.624 -29.350 1.00 38.44 192 LYS A N 1
ATOM 1558 C CA . LYS A 1 192 ? -9.450 -16.012 -29.835 1.00 38.44 192 LYS A CA 1
ATOM 1559 C C . LYS A 1 192 ? -9.281 -16.152 -31.360 1.00 38.44 192 LYS A C 1
ATOM 1561 O O . LYS A 1 192 ? -9.800 -17.093 -31.945 1.00 38.44 192 LYS A O 1
ATOM 1566 N N . ARG A 1 193 ? -8.564 -15.240 -32.031 1.00 40.81 193 ARG A N 1
ATOM 1567 C CA . ARG A 1 193 ? -8.362 -15.311 -33.497 1.00 40.81 193 ARG A CA 1
ATOM 1568 C C . ARG A 1 193 ? -6.917 -15.328 -34.003 1.00 40.81 193 ARG A C 1
ATOM 1570 O O . ARG A 1 193 ? -6.738 -15.306 -35.211 1.00 40.81 193 ARG A O 1
ATOM 1577 N N . LEU A 1 194 ? -5.906 -15.438 -33.138 1.00 38.53 194 LEU A N 1
ATOM 1578 C CA . LEU A 1 194 ? -4.497 -15.491 -33.581 1.00 38.53 194 LEU A CA 1
ATOM 1579 C C . LEU A 1 194 ? -3.680 -16.677 -33.040 1.00 38.53 194 LEU A C 1
ATOM 1581 O O . LEU A 1 194 ? -2.464 -16.687 -33.161 1.00 38.53 194 LEU A O 1
ATOM 1585 N N . LEU A 1 195 ? -4.339 -17.711 -32.513 1.00 38.19 195 LEU A N 1
ATOM 1586 C CA . LEU A 1 195 ? -3.724 -19.032 -32.298 1.00 38.19 195 LEU A CA 1
ATOM 1587 C C . LEU A 1 195 ? -4.594 -20.118 -32.938 1.00 38.19 195 LEU A C 1
ATOM 1589 O O . LEU A 1 195 ? -5.026 -21.072 -32.296 1.00 38.19 195 LEU A O 1
ATOM 1593 N N . GLY A 1 196 ? -4.916 -19.902 -34.211 1.00 36.41 196 GLY A N 1
ATOM 1594 C CA . GLY A 1 196 ? -5.522 -20.896 -35.079 1.00 36.41 196 GLY A CA 1
ATOM 1595 C C . GLY A 1 196 ? -4.627 -21.104 -36.292 1.00 36.41 196 GLY A C 1
ATOM 1596 O O . GLY A 1 196 ? -4.643 -20.254 -37.180 1.00 36.41 196 GLY A O 1
ATOM 1597 N N . ARG A 1 197 ? -3.978 -22.276 -36.307 1.00 34.31 197 ARG A N 1
ATOM 1598 C CA . ARG A 1 197 ? -3.066 -22.856 -37.311 1.00 34.31 197 ARG A CA 1
ATOM 1599 C C . ARG A 1 197 ? -1.588 -22.579 -37.086 1.00 34.31 197 ARG A C 1
ATOM 1601 O O . ARG A 1 197 ? -1.176 -21.409 -37.190 1.00 34.31 197 ARG A O 1
#

Secondary structure (DSSP, 8-state):
-EEEEEE---SSHHHHHHHHHHHHHHHHHHHHH--S--EEEEEETT--GGG-SB-TTS-B-HHHHHHHHH--EEEEE--S---TTSGGGHHHHHHHHHHHHHT-EEEE-HHHHHHHHHHHHHTT-GGGSPEEPTT-TT-B-GGGGGGSPP-TTEEEEBTTT-EEEEEETTTTEEEEEEE-S-S-----TT-SSSS--

Organism: Guillardia theta (NCBI:txid55529)

Sequence (197 aa):
MHVLVIDGFGDSPESRRRFQNFYNSVLKAFDLSWPYGKSVYTRRYDDIGDYLNENKDGFVQVDAIRQFDKVDFFFVDGDLQLRPWTQKVDKVFRLMQMCAQTGKCFFASSAFAAIVLCAINTRGIVEKIGRLHPSYPEGGNVEILNRVRPAHDQLFLDAQTGDMYKFDGDSGQWKKSFNCGLRRRRLQTNAKRLLGR

Foldseek 3Di:
DEEEEEQAEDPDPVRVVVSVVQVVVVVVVCVVVPVPDYHYHYDYLQGLQLQAQADPVRHGDPRNVVVVVPHQEYEYEYDDPDDLLDPSNLSVLRSLLVCVVVVGHYHYDDNVVLNSQVSVLQSSDSPLQQQAQPVANPADAPVCQVVRDADPSHWGAHNAQQWIWHQDPVVRDTDTRGHSPNDDPPPCPPPPPPPDD

pLDDT: mean 84.59, std 13.49, range [34.31, 98.06]

Radius of gyration: 19.5 Å; chains: 1; bounding box: 43×42×59 Å